Protein AF-A0A2C1KCI1-F1 (afdb_monomer_lite)

Sequence (217 aa):
MKPFIKSYQYNVIKSDVIGLVNVHESGCSMDVLDSIKQMMRERIYRLFPNLEQNKKALFDPIFYLNDKKEALVYLLRLKIYVIPFGKISEQLFSTLFDNEKSVKLPSIETIDLRDISYFKWQDPAVNKQFIIATMDNELVGIKGIFTWANKGICEVCNRYEQIGVFTIETDTLTKQSHYMCQDNMKCNQNLTSLDSLHRIITSHTDEKKTTMTLVKF

Secondary structure (DSSP, 8-state):
----B-HHHHHHHHHHHHHHHHHHHTT--HHHHHHHHHHHHHHHHHH-TT--HHHHTTTGGGGG--SHHHHHHHHHHHHTTBPPPPP--HHHHHHH-TT-TTPPPPP-TTS-GGG-SEEEEEETTTTEEEEEEEETTEEEEEEEEEEE--SEE-TTT-SEESEEEEEE--SSS--EEEEEES-HHHHHHH---SHHHHHHHHTTS-GGG--S-----

Structure (mmCIF, N/CA/C/O backbone):
data_AF-A0A2C1KCI1-F1
#
_entry.id   AF-A0A2C1KCI1-F1
#
loop_
_atom_site.group_PDB
_atom_site.id
_atom_site.type_symbol
_atom_site.label_atom_id
_atom_site.label_alt_id
_atom_site.label_comp_id
_atom_site.label_asym_id
_atom_site.label_entity_id
_atom_site.label_seq_id
_atom_site.pdbx_PDB_ins_code
_atom_site.Cartn_x
_atom_site.Cartn_y
_atom_site.Cartn_z
_atom_site.occupancy
_atom_site.B_iso_or_equiv
_atom_site.auth_seq_id
_atom_site.auth_comp_id
_atom_site.auth_asym_id
_atom_site.auth_atom_id
_atom_site.pdbx_PDB_model_num
ATOM 1 N N . MET A 1 1 ? -10.050 -3.682 -22.125 1.00 82.56 1 MET A N 1
ATOM 2 C CA . MET A 1 1 ? -9.649 -4.695 -21.120 1.00 82.56 1 MET A CA 1
ATOM 3 C C . MET A 1 1 ? -10.096 -4.215 -19.745 1.00 82.56 1 MET A C 1
ATOM 5 O O . MET A 1 1 ? -10.000 -3.018 -19.506 1.00 82.56 1 MET A O 1
ATOM 9 N N . LYS A 1 2 ? -10.635 -5.090 -18.883 1.00 88.88 2 LYS A N 1
ATOM 10 C CA . LYS A 1 2 ? -11.051 -4.700 -17.520 1.00 88.88 2 LYS A CA 1
ATOM 11 C C . LYS A 1 2 ? -9.822 -4.497 -16.609 1.00 88.88 2 LYS A C 1
ATOM 13 O O . LYS A 1 2 ? -8.814 -5.167 -16.851 1.00 88.88 2 LYS A O 1
ATOM 18 N N . PRO A 1 3 ? -9.885 -3.616 -15.591 1.00 93.50 3 PRO A N 1
ATOM 19 C CA . PRO A 1 3 ? -8.837 -3.496 -14.579 1.00 93.50 3 PRO A CA 1
ATOM 20 C C . PRO A 1 3 ? -8.561 -4.833 -13.883 1.00 93.50 3 PRO A C 1
ATOM 22 O O . PRO A 1 3 ? -9.489 -5.594 -13.613 1.00 93.50 3 PRO A O 1
ATOM 25 N N . PHE A 1 4 ? -7.290 -5.120 -13.615 1.00 9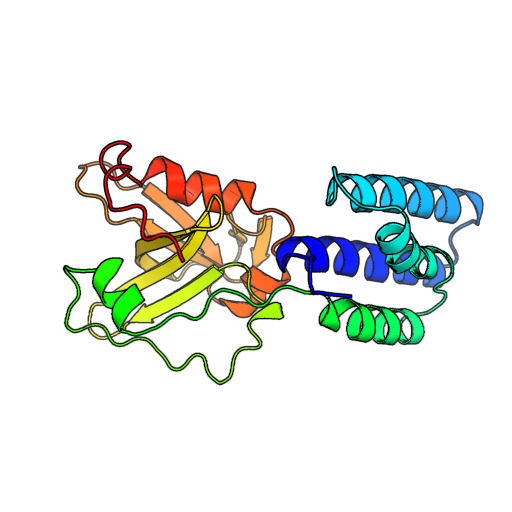3.62 4 PHE A N 1
ATOM 26 C CA . PHE A 1 4 ? -6.850 -6.379 -12.997 1.00 93.62 4 PHE A CA 1
ATOM 27 C C . PHE A 1 4 ? -5.625 -6.223 -12.079 1.00 93.62 4 PHE A C 1
ATOM 29 O O . PHE A 1 4 ? -5.244 -7.174 -11.401 1.00 93.62 4 PHE A O 1
ATOM 36 N N . ILE A 1 5 ? -4.997 -5.045 -12.067 1.00 95.44 5 ILE A N 1
ATOM 37 C CA . ILE A 1 5 ? -3.794 -4.760 -11.284 1.00 95.44 5 ILE A CA 1
ATOM 38 C C . ILE A 1 5 ? -4.226 -4.237 -9.913 1.00 95.44 5 ILE A C 1
ATOM 40 O O . ILE A 1 5 ? -5.014 -3.303 -9.827 1.00 95.44 5 ILE A O 1
ATOM 44 N N . LYS A 1 6 ? -3.718 -4.807 -8.825 1.00 95.19 6 LYS A N 1
ATOM 45 C CA . LYS A 1 6 ? -3.911 -4.267 -7.472 1.00 95.19 6 LYS A CA 1
ATOM 46 C C . LYS A 1 6 ? -2.952 -3.097 -7.230 1.00 95.19 6 LYS A C 1
ATOM 48 O O . LYS A 1 6 ? -1.855 -3.074 -7.785 1.00 95.19 6 LYS A O 1
ATOM 53 N N . SER A 1 7 ? -3.329 -2.153 -6.368 1.00 96.31 7 SER A N 1
ATOM 54 C CA . SER A 1 7 ? -2.517 -0.960 -6.066 1.00 96.31 7 SER A CA 1
ATOM 55 C C . SER A 1 7 ? -1.065 -1.305 -5.675 1.00 96.31 7 SER A C 1
ATOM 57 O O . SER A 1 7 ? -0.130 -0.810 -6.305 1.00 96.31 7 SER A O 1
ATOM 59 N N . TYR A 1 8 ? -0.845 -2.252 -4.752 1.00 96.44 8 TYR A N 1
ATOM 60 C CA . TYR A 1 8 ? 0.518 -2.673 -4.391 1.00 96.44 8 TYR A CA 1
ATOM 61 C C . TYR A 1 8 ? 1.302 -3.286 -5.568 1.00 96.4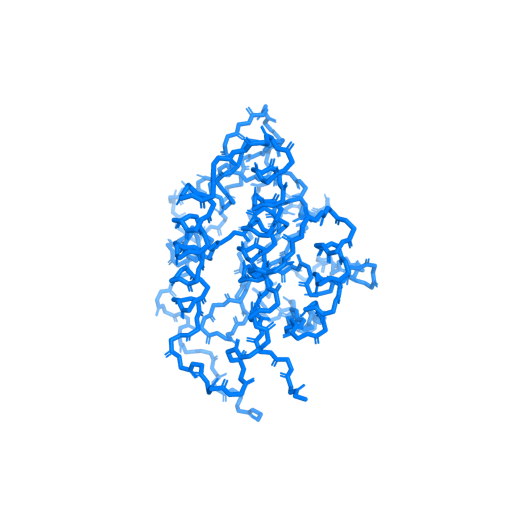4 8 TYR A C 1
ATOM 63 O O . TYR A 1 8 ? 2.500 -3.052 -5.688 1.00 96.44 8 TYR A O 1
ATOM 71 N N . GLN A 1 9 ? 0.646 -4.028 -6.473 1.00 97.00 9 GLN A N 1
ATOM 72 C CA . GLN A 1 9 ? 1.292 -4.591 -7.670 1.00 97.00 9 GLN A CA 1
ATOM 73 C C . GLN A 1 9 ? 1.725 -3.475 -8.625 1.00 97.00 9 GLN A C 1
ATOM 75 O O . GLN A 1 9 ? 2.828 -3.517 -9.168 1.00 97.00 9 GLN A O 1
ATOM 80 N N . TYR A 1 10 ? 0.887 -2.447 -8.791 1.00 97.94 10 TYR A N 1
ATOM 81 C CA . TYR A 1 10 ? 1.254 -1.245 -9.536 1.00 97.94 10 TYR A CA 1
ATOM 82 C C . TYR A 1 10 ? 2.462 -0.543 -8.908 1.00 97.94 10 TYR A C 1
ATOM 84 O O . TYR A 1 10 ? 3.360 -0.131 -9.639 1.00 97.94 10 TYR A O 1
ATOM 92 N N . ASN A 1 11 ? 2.547 -0.465 -7.578 1.00 97.75 11 ASN A N 1
ATOM 93 C CA . ASN A 1 11 ? 3.708 0.118 -6.901 1.00 97.75 11 ASN A CA 1
ATOM 94 C C . ASN A 1 11 ? 4.997 -0.685 -7.126 1.00 97.75 11 ASN A C 1
ATOM 96 O O . ASN A 1 11 ? 6.052 -0.073 -7.298 1.00 97.75 11 ASN A O 1
ATOM 100 N N . VAL A 1 12 ? 4.933 -2.026 -7.185 1.00 96.88 12 VAL A N 1
ATOM 101 C CA . VAL A 1 12 ? 6.088 -2.854 -7.588 1.00 96.88 12 VAL A CA 1
ATOM 102 C C . VAL A 1 12 ? 6.553 -2.455 -8.986 1.00 96.88 12 VAL A C 1
ATOM 104 O O . VAL A 1 12 ? 7.714 -2.094 -9.166 1.00 96.88 12 VAL A O 1
ATOM 107 N N . ILE A 1 13 ? 5.632 -2.436 -9.955 1.00 97.00 13 ILE A N 1
ATOM 108 C CA . ILE A 1 13 ? 5.941 -2.096 -11.351 1.00 97.00 13 ILE A CA 1
ATOM 109 C C . ILE A 1 13 ? 6.489 -0.670 -11.454 1.00 97.00 13 ILE A C 1
ATOM 111 O O . ILE A 1 13 ? 7.473 -0.431 -12.144 1.00 97.00 13 ILE A O 1
ATOM 115 N N . LYS A 1 14 ? 5.888 0.283 -10.736 1.00 97.19 14 LYS A N 1
ATOM 116 C CA . LYS A 1 14 ? 6.343 1.674 -10.667 1.00 97.19 14 LYS A CA 1
ATOM 117 C C . LYS A 1 14 ? 7.770 1.775 -10.138 1.00 97.19 14 LYS A C 1
ATOM 119 O O . LYS A 1 14 ? 8.574 2.496 -10.722 1.00 97.19 14 LYS A O 1
ATOM 124 N N . SER A 1 15 ? 8.080 1.067 -9.053 1.00 94.88 15 SER A N 1
ATOM 125 C CA . SER A 1 15 ? 9.425 1.043 -8.477 1.00 94.88 15 SER A CA 1
ATOM 126 C C . SER A 1 15 ? 10.442 0.476 -9.464 1.00 94.88 15 SER A C 1
ATOM 128 O O . SER A 1 15 ? 11.514 1.055 -9.622 1.00 94.88 15 SER A O 1
ATOM 130 N N . ASP A 1 16 ? 10.103 -0.620 -10.141 1.00 94.06 16 ASP A N 1
ATOM 131 C CA . ASP A 1 16 ? 10.988 -1.267 -11.109 1.00 94.06 16 ASP A CA 1
ATOM 132 C C . ASP A 1 16 ? 11.207 -0.375 -12.351 1.00 94.06 16 ASP A C 1
ATOM 134 O O . ASP A 1 16 ? 12.342 -0.179 -12.778 1.00 94.06 16 ASP A O 1
ATOM 138 N N . VAL A 1 17 ? 10.152 0.252 -12.886 1.00 95.56 17 VAL A N 1
ATOM 139 C CA . VAL A 1 17 ? 10.232 1.191 -14.025 1.00 95.56 17 VAL A CA 1
ATOM 140 C C . VAL A 1 17 ? 11.101 2.407 -13.700 1.00 95.56 17 VAL A C 1
ATOM 142 O O . VAL A 1 17 ? 11.960 2.777 -14.496 1.00 95.56 17 VAL A O 1
ATOM 145 N N . ILE A 1 18 ? 10.903 3.028 -12.531 1.00 93.94 18 ILE A N 1
ATOM 146 C CA . ILE A 1 18 ? 11.715 4.176 -12.098 1.00 93.94 18 ILE A CA 1
ATOM 147 C C . ILE A 1 18 ? 13.174 3.748 -11.884 1.00 93.94 18 ILE A C 1
ATOM 149 O O . ILE A 1 18 ? 14.090 4.477 -12.260 1.00 93.94 18 ILE A O 1
ATOM 153 N N . GLY A 1 19 ? 13.397 2.566 -11.304 1.00 91.94 19 GLY A N 1
ATOM 154 C CA . GLY A 1 19 ? 14.731 1.996 -11.137 1.00 91.94 19 GLY A CA 1
ATOM 155 C C . GLY A 1 19 ? 15.448 1.801 -12.472 1.00 91.94 19 GLY A C 1
ATOM 156 O O . GLY A 1 19 ? 16.586 2.243 -12.613 1.00 91.94 19 GLY A O 1
ATOM 157 N N . LEU A 1 20 ? 14.768 1.218 -13.463 1.00 92.56 20 LEU A N 1
ATOM 158 C CA . LEU A 1 20 ? 15.322 0.963 -14.793 1.00 92.56 20 LEU A CA 1
ATOM 159 C C . LEU A 1 20 ? 15.817 2.242 -15.472 1.00 92.56 20 LEU A C 1
ATOM 161 O O . LEU A 1 20 ? 16.960 2.286 -15.920 1.00 92.56 20 LEU A O 1
ATOM 165 N N . VAL A 1 21 ? 14.988 3.290 -15.518 1.00 93.44 21 VAL A N 1
ATOM 166 C CA . VAL A 1 21 ? 15.373 4.545 -16.187 1.00 93.44 21 VAL A CA 1
ATOM 167 C C . VAL A 1 21 ? 16.483 5.281 -15.442 1.00 93.44 21 VAL A C 1
ATOM 169 O O . VAL A 1 21 ? 17.354 5.859 -16.078 1.00 93.44 21 VAL A O 1
ATOM 172 N N . ASN A 1 22 ? 16.524 5.204 -14.107 1.00 91.56 22 ASN A N 1
ATOM 173 C CA . ASN A 1 22 ? 17.628 5.779 -13.334 1.00 91.56 22 ASN A CA 1
ATOM 174 C C . ASN A 1 22 ? 18.956 5.058 -13.618 1.00 91.56 22 ASN A C 1
ATOM 176 O O . ASN A 1 22 ? 19.992 5.708 -13.736 1.00 91.56 22 ASN A O 1
ATOM 180 N N . VAL A 1 23 ? 18.938 3.724 -13.741 1.00 89.62 23 VAL A N 1
ATOM 181 C CA . VAL A 1 23 ? 20.138 2.955 -14.106 1.00 89.62 23 VAL A CA 1
ATOM 182 C C . VAL A 1 23 ? 20.563 3.263 -15.543 1.00 89.62 23 VAL A C 1
ATOM 184 O O . VAL A 1 23 ? 21.752 3.453 -15.798 1.00 89.62 23 VAL A O 1
ATOM 187 N N . HIS A 1 24 ? 19.608 3.376 -16.465 1.00 87.50 24 HIS A N 1
ATOM 188 C CA . HIS A 1 24 ? 19.878 3.766 -17.847 1.00 87.50 24 HIS A CA 1
ATOM 189 C C . HIS A 1 24 ? 20.546 5.151 -17.929 1.00 87.50 24 HIS A C 1
ATOM 191 O O . HIS A 1 24 ? 21.610 5.288 -18.529 1.00 87.50 24 HIS A O 1
ATOM 197 N N . GLU A 1 25 ? 20.001 6.156 -17.233 1.00 87.88 25 GLU A N 1
ATOM 198 C CA . GLU A 1 25 ? 20.568 7.513 -17.161 1.00 87.88 25 GLU A CA 1
ATOM 199 C C . GLU A 1 25 ? 21.968 7.553 -16.522 1.00 87.88 25 GLU A C 1
ATOM 201 O O . GLU A 1 25 ? 22.757 8.443 -16.830 1.00 87.88 25 GLU A O 1
ATOM 206 N N . SER A 1 26 ? 22.304 6.590 -15.657 1.00 87.06 26 SER A N 1
ATOM 207 C CA . SER A 1 26 ? 23.627 6.513 -15.021 1.00 87.06 26 SER A CA 1
ATOM 208 C C . SER A 1 26 ? 24.752 6.013 -15.941 1.00 87.06 26 SER A C 1
ATOM 210 O O . SER A 1 26 ? 25.902 5.961 -15.511 1.00 87.06 26 SER A O 1
ATOM 212 N N . GLY A 1 27 ? 24.446 5.659 -17.197 1.00 84.31 27 GLY A N 1
ATOM 213 C CA . GLY A 1 27 ? 25.439 5.205 -18.179 1.00 84.31 27 GLY A CA 1
ATOM 214 C C . GLY A 1 27 ? 25.928 3.772 -17.947 1.00 84.31 27 GLY A C 1
ATOM 215 O O . GLY A 1 27 ? 27.074 3.446 -18.251 1.00 84.31 27 GLY A O 1
ATOM 216 N N . CYS A 1 28 ? 25.076 2.921 -17.369 1.00 86.19 28 CYS A N 1
ATOM 217 C CA . CYS A 1 28 ? 25.381 1.514 -17.116 1.00 86.19 28 CYS A CA 1
ATOM 218 C C . CYS A 1 28 ? 25.586 0.716 -18.423 1.00 86.19 28 CYS A C 1
ATOM 220 O O . CYS A 1 28 ? 25.056 1.087 -19.471 1.00 86.19 28 CYS A O 1
ATOM 222 N N . SER A 1 29 ? 26.334 -0.394 -18.375 1.00 89.31 29 SER A N 1
ATOM 223 C CA . SER A 1 29 ? 26.561 -1.234 -19.559 1.00 89.31 29 SER A CA 1
ATOM 224 C C . SER A 1 29 ? 25.284 -1.950 -20.016 1.00 89.31 29 SER A C 1
ATOM 226 O O . SER A 1 29 ? 24.389 -2.244 -19.219 1.00 89.31 29 SER A O 1
ATOM 228 N N . MET A 1 30 ? 25.223 -2.280 -21.310 1.00 87.06 30 MET A N 1
ATOM 229 C CA . MET A 1 30 ? 24.076 -2.978 -21.902 1.00 87.06 30 MET A CA 1
ATOM 230 C C . MET A 1 30 ? 23.817 -4.343 -21.253 1.00 87.06 30 MET A C 1
ATOM 232 O O . MET A 1 30 ? 22.670 -4.646 -20.943 1.00 87.06 30 MET A O 1
ATOM 236 N N . ASP A 1 31 ? 24.863 -5.113 -20.942 1.00 90.44 31 ASP A N 1
ATOM 237 C CA . ASP A 1 31 ? 24.721 -6.430 -20.301 1.00 90.44 31 ASP A CA 1
ATOM 238 C C . ASP A 1 31 ? 24.073 -6.340 -18.906 1.00 90.44 31 ASP A C 1
ATOM 240 O O . ASP A 1 31 ? 23.251 -7.178 -18.518 1.00 90.44 31 ASP A O 1
ATOM 244 N N . VAL A 1 32 ? 24.413 -5.296 -18.139 1.00 90.12 32 VAL A N 1
ATOM 245 C CA . VAL A 1 32 ? 23.814 -5.052 -16.819 1.00 90.12 32 VAL A CA 1
ATOM 246 C C . VAL A 1 32 ? 22.361 -4.606 -16.970 1.00 90.12 32 VAL A C 1
ATOM 248 O O . VAL A 1 32 ? 21.493 -5.094 -16.244 1.00 90.12 32 VAL A O 1
ATOM 251 N N . LEU A 1 33 ? 22.070 -3.728 -17.933 1.00 89.75 33 LEU A N 1
ATOM 252 C CA . LEU A 1 33 ? 20.701 -3.307 -18.237 1.00 89.75 33 LEU A CA 1
ATOM 253 C C . LEU A 1 33 ? 19.818 -4.489 -18.648 1.00 89.75 33 LEU A C 1
ATOM 255 O O . LEU A 1 33 ? 18.694 -4.606 -18.159 1.00 89.75 33 LEU A O 1
ATOM 259 N N . ASP A 1 34 ? 20.321 -5.387 -19.491 1.00 90.38 34 ASP A N 1
ATOM 260 C CA . ASP A 1 34 ? 19.587 -6.577 -19.920 1.00 90.38 34 ASP A CA 1
ATOM 261 C C . ASP A 1 34 ? 19.337 -7.540 -18.757 1.00 90.38 34 ASP A C 1
ATOM 263 O O . ASP A 1 34 ? 18.224 -8.055 -18.611 1.00 90.38 34 ASP A O 1
ATOM 267 N N . SER A 1 35 ? 20.315 -7.705 -17.864 1.00 92.19 35 SER A N 1
ATOM 268 C CA . SER A 1 35 ? 20.152 -8.487 -16.632 1.00 92.19 35 SER A CA 1
ATOM 269 C C . SER A 1 35 ? 19.045 -7.909 -15.741 1.00 92.19 35 SER A C 1
ATOM 271 O O . SER A 1 35 ? 18.154 -8.634 -15.293 1.00 92.19 35 SER A O 1
ATOM 273 N N . ILE A 1 36 ? 19.028 -6.585 -15.542 1.00 91.12 36 ILE A N 1
ATOM 274 C CA . ILE A 1 36 ? 17.979 -5.896 -14.773 1.00 91.12 36 ILE A CA 1
ATOM 275 C C . ILE A 1 36 ? 16.610 -6.086 -15.436 1.00 91.12 36 ILE A C 1
ATOM 277 O O . ILE A 1 36 ? 15.638 -6.426 -14.757 1.00 91.12 36 ILE A O 1
ATOM 281 N N . LYS A 1 37 ? 16.520 -5.925 -16.761 1.00 91.81 37 LYS A N 1
ATOM 282 C CA . LYS A 1 37 ? 15.277 -6.130 -17.521 1.00 91.81 37 LYS A CA 1
ATOM 283 C C . LYS A 1 37 ? 14.747 -7.559 -17.372 1.00 91.81 37 LYS A C 1
ATOM 285 O O . LYS A 1 37 ? 13.543 -7.739 -17.187 1.00 91.81 37 LYS A O 1
ATOM 290 N N . GLN A 1 38 ? 15.613 -8.572 -17.407 1.00 91.31 38 GLN A N 1
ATOM 291 C CA . GLN A 1 38 ? 15.216 -9.967 -17.186 1.00 91.31 38 GLN A CA 1
ATOM 292 C C . GLN A 1 38 ? 14.678 -10.187 -15.765 1.00 91.31 38 GLN A C 1
ATOM 294 O O . GLN A 1 38 ? 13.570 -10.705 -15.608 1.00 91.31 38 GLN A O 1
ATOM 299 N N . MET A 1 39 ? 15.381 -9.697 -14.738 1.00 91.62 39 MET A N 1
ATOM 300 C CA . MET A 1 39 ? 14.926 -9.785 -13.342 1.00 91.62 39 MET A CA 1
ATOM 301 C C . MET A 1 39 ? 13.577 -9.086 -13.124 1.00 91.62 39 MET A C 1
ATOM 303 O O . MET A 1 39 ? 12.687 -9.620 -12.453 1.00 91.62 39 MET A O 1
ATOM 307 N N . MET A 1 40 ? 13.398 -7.902 -13.717 1.00 92.19 40 MET A N 1
ATOM 308 C CA . MET A 1 40 ? 12.131 -7.169 -13.692 1.00 92.19 40 MET A CA 1
ATOM 309 C C . MET A 1 40 ? 11.008 -7.968 -14.354 1.00 92.19 40 MET A C 1
ATOM 311 O O . MET A 1 40 ? 9.918 -8.065 -13.793 1.00 92.19 40 MET A O 1
ATOM 315 N N . ARG A 1 41 ? 11.261 -8.595 -15.511 1.00 90.19 41 ARG A N 1
ATOM 316 C CA . ARG A 1 41 ? 10.270 -9.434 -16.201 1.00 90.19 41 ARG A CA 1
ATOM 317 C C . ARG A 1 41 ? 9.779 -10.569 -15.309 1.00 90.19 41 ARG A C 1
ATOM 319 O O . ARG A 1 41 ? 8.573 -10.742 -15.146 1.00 90.19 41 ARG A O 1
ATOM 326 N N . GLU A 1 42 ? 10.698 -11.306 -14.694 1.00 90.00 42 GLU A N 1
ATOM 327 C CA . GLU A 1 42 ? 10.357 -12.396 -13.776 1.00 90.00 42 GLU A CA 1
ATOM 328 C C . GLU A 1 42 ? 9.568 -11.903 -12.564 1.00 90.00 42 GLU A C 1
ATOM 330 O O . GLU A 1 42 ? 8.623 -12.554 -12.112 1.00 90.00 42 GLU A O 1
ATOM 335 N N . ARG A 1 43 ? 9.951 -10.750 -12.005 1.00 90.94 43 ARG A N 1
ATOM 336 C CA . ARG A 1 43 ? 9.242 -10.147 -10.876 1.00 90.94 43 ARG A CA 1
ATOM 337 C C . ARG A 1 43 ? 7.813 -9.776 -11.256 1.00 90.94 43 ARG A C 1
ATOM 339 O O . ARG A 1 43 ? 6.892 -10.161 -10.543 1.00 90.94 43 ARG A O 1
ATOM 346 N N . ILE A 1 44 ? 7.623 -9.098 -12.386 1.00 91.06 44 ILE A N 1
ATOM 347 C CA . ILE A 1 44 ? 6.303 -8.693 -12.878 1.00 91.06 44 ILE A CA 1
ATOM 348 C C . ILE A 1 44 ? 5.436 -9.922 -13.150 1.00 91.06 44 ILE A C 1
ATOM 350 O O . ILE A 1 44 ? 4.289 -9.959 -12.720 1.00 91.06 44 ILE A O 1
ATOM 354 N N . TYR A 1 45 ? 5.966 -10.956 -13.805 1.00 88.75 45 TYR A N 1
ATOM 355 C CA . TYR A 1 45 ? 5.184 -12.160 -14.098 1.00 88.75 45 TYR A CA 1
ATOM 356 C C . TYR A 1 45 ? 4.794 -12.929 -12.831 1.00 88.75 45 TYR A C 1
ATOM 358 O O . TYR A 1 45 ? 3.681 -13.444 -12.758 1.00 88.75 45 TYR A O 1
ATOM 366 N N . ARG A 1 46 ? 5.636 -12.922 -11.790 1.00 90.81 46 ARG A N 1
ATOM 367 C CA . ARG A 1 46 ? 5.280 -13.479 -10.474 1.00 90.81 46 ARG A CA 1
ATOM 368 C C . ARG A 1 46 ? 4.136 -12.738 -9.781 1.00 90.81 46 ARG A C 1
ATOM 370 O O . ARG A 1 46 ? 3.414 -13.362 -9.011 1.00 90.81 46 ARG A O 1
ATOM 377 N N . LEU A 1 47 ? 3.920 -11.449 -10.066 1.00 91.88 47 LEU A N 1
ATOM 378 C CA . LEU A 1 47 ? 2.754 -10.720 -9.542 1.00 91.88 47 LEU A CA 1
ATOM 379 C C . LEU A 1 47 ? 1.435 -11.253 -10.117 1.00 91.88 47 LEU A C 1
ATOM 381 O O . LEU A 1 47 ? 0.385 -11.056 -9.506 1.00 91.88 47 LEU A O 1
ATOM 385 N N . PHE A 1 48 ? 1.479 -11.914 -11.276 1.00 90.88 48 PHE A N 1
ATOM 386 C CA . PHE A 1 48 ? 0.302 -12.356 -12.009 1.00 90.88 48 PHE A CA 1
ATOM 387 C C . PHE A 1 48 ? 0.430 -13.831 -12.440 1.00 90.88 48 PHE A C 1
ATOM 389 O O . PHE A 1 48 ? 0.602 -14.120 -13.625 1.00 90.88 48 PHE A O 1
ATOM 396 N N . PRO A 1 49 ? 0.311 -14.793 -11.508 1.00 80.94 49 PRO A N 1
ATOM 397 C CA . PRO A 1 49 ? 0.523 -16.213 -11.806 1.00 80.94 49 PRO A CA 1
ATOM 398 C C . PRO A 1 49 ? -0.430 -16.770 -12.880 1.00 80.94 49 PRO A C 1
ATOM 400 O O . PRO A 1 49 ? -0.041 -17.637 -13.653 1.00 80.94 49 PRO A O 1
ATOM 403 N N . ASN A 1 50 ? -1.644 -16.217 -12.989 1.00 81.56 50 ASN A N 1
ATOM 404 C CA . ASN A 1 50 ? -2.670 -16.636 -13.954 1.00 81.56 50 ASN A CA 1
ATOM 405 C C . ASN A 1 50 ? -2.869 -15.612 -15.090 1.00 81.56 50 ASN A C 1
ATOM 407 O O . ASN A 1 50 ? -3.990 -15.382 -15.549 1.00 81.56 50 ASN A O 1
ATOM 411 N N . LEU A 1 51 ? -1.802 -14.918 -15.500 1.00 80.62 51 LEU A N 1
ATOM 412 C CA . LEU A 1 51 ? -1.885 -13.866 -16.512 1.00 80.62 51 LEU A CA 1
ATOM 413 C C . LEU A 1 51 ? -2.054 -14.442 -17.924 1.00 80.62 51 LEU A C 1
ATOM 415 O O . LEU A 1 51 ? -1.141 -15.062 -18.473 1.00 80.62 51 LEU A O 1
ATOM 419 N N . GLU A 1 52 ? -3.203 -14.168 -18.539 1.00 81.44 52 GLU A N 1
ATOM 420 C CA . GLU A 1 52 ? -3.435 -14.429 -19.962 1.00 81.44 52 GLU A CA 1
ATOM 421 C C . GLU A 1 52 ? -2.382 -13.730 -20.847 1.00 81.44 52 GLU A C 1
ATOM 423 O O . GLU A 1 52 ? -1.885 -12.644 -20.533 1.00 81.44 52 GLU A O 1
ATOM 428 N N . GLN A 1 53 ? -2.060 -14.332 -21.995 1.00 75.62 53 GLN A N 1
ATOM 429 C CA . GLN A 1 53 ? -1.002 -13.846 -22.889 1.00 75.62 53 GLN A CA 1
ATOM 430 C C . GLN A 1 53 ? -1.246 -12.410 -23.393 1.00 75.62 53 GLN A C 1
ATOM 432 O O . GLN A 1 53 ? -0.315 -11.612 -23.469 1.00 75.62 53 GLN A O 1
ATOM 437 N N . ASN A 1 54 ? -2.502 -12.053 -23.672 1.00 74.38 54 ASN A N 1
ATOM 438 C CA . ASN A 1 54 ? -2.923 -10.699 -24.061 1.00 74.38 54 ASN A CA 1
ATOM 439 C C . ASN A 1 54 ? -2.590 -9.631 -22.996 1.00 74.38 54 ASN A C 1
ATOM 441 O O . ASN A 1 54 ? -2.296 -8.490 -23.342 1.00 74.38 54 ASN A O 1
ATOM 445 N N . LYS A 1 55 ? -2.596 -9.991 -21.708 1.00 82.19 55 LYS A N 1
ATOM 446 C CA . LYS A 1 55 ? -2.265 -9.097 -20.594 1.00 82.19 55 LYS A CA 1
ATOM 447 C C . LYS A 1 55 ? -0.755 -8.981 -20.386 1.00 82.19 55 LYS A C 1
ATOM 449 O O . LYS A 1 55 ? -0.309 -7.958 -19.882 1.00 82.19 55 LYS A O 1
ATOM 454 N N . LYS A 1 56 ? 0.045 -9.972 -20.803 1.00 82.12 56 LYS A N 1
ATOM 455 C CA . LYS A 1 56 ? 1.519 -9.877 -20.766 1.00 82.12 56 LYS A CA 1
ATOM 456 C C . LYS A 1 56 ? 2.045 -8.781 -21.688 1.00 82.12 56 LYS A C 1
ATOM 458 O O . LYS A 1 56 ? 2.928 -8.035 -21.275 1.00 82.12 56 LYS A O 1
ATOM 463 N N . ALA A 1 57 ? 1.431 -8.628 -22.863 1.00 86.06 57 ALA A N 1
ATOM 464 C CA . ALA A 1 57 ? 1.781 -7.589 -23.834 1.00 86.06 57 ALA A CA 1
ATOM 465 C C . ALA A 1 57 ? 1.655 -6.159 -23.274 1.00 86.06 57 ALA A C 1
ATOM 467 O O . ALA A 1 57 ? 2.304 -5.240 -23.766 1.00 86.06 57 ALA A O 1
ATOM 468 N N . LEU A 1 58 ? 0.862 -5.960 -22.210 1.00 90.69 58 LEU A N 1
ATOM 469 C CA . LEU A 1 58 ? 0.761 -4.675 -21.516 1.00 90.69 58 LEU A CA 1
ATOM 470 C C . LEU A 1 58 ? 2.087 -4.249 -20.865 1.00 90.69 58 LEU A C 1
ATOM 472 O O . LEU A 1 58 ? 2.333 -3.053 -20.728 1.00 90.69 58 LEU A O 1
ATOM 476 N N . PHE A 1 59 ? 2.924 -5.209 -20.462 1.00 92.25 59 PHE A N 1
ATOM 477 C CA . PHE A 1 59 ? 4.172 -4.961 -19.738 1.00 92.25 59 PHE A CA 1
ATOM 478 C C . PHE A 1 59 ? 5.401 -4.904 -20.647 1.00 92.25 59 PHE A C 1
ATOM 480 O O . PHE A 1 59 ? 6.434 -4.386 -20.232 1.00 92.25 59 PHE A O 1
ATOM 487 N N . ASP A 1 60 ? 5.304 -5.388 -21.886 1.00 88.25 60 ASP A N 1
ATOM 488 C CA . ASP A 1 60 ? 6.425 -5.390 -22.830 1.00 88.25 60 ASP A CA 1
ATOM 489 C C . ASP A 1 60 ? 7.024 -3.997 -23.109 1.00 88.25 60 ASP A C 1
ATOM 491 O O . ASP A 1 60 ? 8.251 -3.907 -23.196 1.00 88.25 60 ASP A O 1
ATOM 495 N N . PRO A 1 61 ? 6.245 -2.892 -23.158 1.00 92.12 61 PRO A N 1
ATOM 496 C CA . PRO A 1 61 ? 6.811 -1.557 -23.336 1.00 92.12 61 PRO A CA 1
ATOM 497 C C . PRO A 1 61 ? 7.835 -1.149 -22.270 1.00 92.12 61 PRO A C 1
ATOM 499 O O . PRO A 1 61 ? 8.696 -0.329 -22.572 1.00 92.12 61 PRO A O 1
ATOM 502 N N . ILE A 1 62 ? 7.790 -1.724 -21.056 1.00 91.62 62 ILE A N 1
ATOM 503 C CA . ILE A 1 62 ? 8.733 -1.410 -19.965 1.00 91.62 62 ILE A CA 1
ATOM 504 C C . ILE A 1 62 ? 10.187 -1.564 -20.422 1.00 91.62 62 ILE A C 1
ATOM 506 O O . ILE A 1 62 ? 11.042 -0.763 -20.057 1.00 91.62 62 ILE A O 1
ATOM 510 N N . PHE A 1 63 ? 10.472 -2.585 -21.229 1.00 86.50 63 PHE A N 1
ATOM 511 C CA . PHE A 1 63 ? 11.840 -2.966 -21.587 1.00 86.50 63 PHE A CA 1
ATOM 512 C C . PHE A 1 63 ? 12.471 -2.074 -22.664 1.00 86.50 63 PHE A C 1
ATOM 514 O O . PHE A 1 63 ? 13.658 -2.229 -22.961 1.00 86.50 63 PHE A O 1
ATOM 521 N N . TYR A 1 64 ? 11.693 -1.140 -23.211 1.00 89.50 64 TYR A N 1
ATOM 522 C CA . TYR A 1 64 ? 12.107 -0.195 -24.246 1.00 89.50 64 TYR A CA 1
ATOM 523 C C . TYR A 1 64 ? 12.075 1.263 -23.766 1.00 89.50 64 TYR A C 1
ATOM 525 O O . TYR A 1 64 ? 12.289 2.161 -24.574 1.00 89.50 64 TYR A O 1
ATOM 533 N N . LEU A 1 65 ? 11.797 1.500 -22.477 1.00 91.12 65 LEU A N 1
ATOM 534 C CA . LEU A 1 65 ? 11.812 2.836 -21.881 1.00 91.12 65 LEU A CA 1
ATOM 535 C C . LEU A 1 65 ? 13.252 3.334 -21.725 1.00 91.12 65 LEU A C 1
ATOM 537 O O . LEU A 1 65 ? 14.086 2.632 -21.149 1.00 91.12 65 LEU A O 1
ATOM 541 N N . ASN A 1 66 ? 13.515 4.555 -22.185 1.00 85.06 66 ASN A N 1
ATOM 542 C CA . ASN A 1 66 ? 14.851 5.157 -22.192 1.00 85.06 66 ASN A CA 1
ATOM 543 C C . ASN A 1 66 ? 14.996 6.292 -21.177 1.00 85.06 66 ASN A C 1
ATOM 545 O O . ASN A 1 66 ? 16.092 6.529 -20.669 1.00 85.06 66 ASN A O 1
ATOM 549 N N . ASP A 1 67 ? 13.902 6.997 -20.881 1.00 90.69 67 ASP A N 1
ATOM 550 C CA . ASP A 1 67 ? 13.927 8.174 -20.019 1.00 90.69 67 ASP A CA 1
ATOM 551 C C . ASP A 1 67 ? 12.729 8.257 -19.059 1.00 90.69 67 ASP A C 1
ATOM 553 O O . ASP A 1 67 ? 11.726 7.534 -19.150 1.00 90.69 67 ASP A O 1
ATOM 557 N N . LYS A 1 68 ? 12.831 9.185 -18.106 1.00 93.44 68 LYS A N 1
ATOM 558 C CA . LYS A 1 68 ? 11.790 9.440 -17.103 1.00 93.44 68 LYS A CA 1
ATOM 559 C C . LYS A 1 68 ? 10.457 9.888 -17.701 1.00 93.44 68 LYS A C 1
ATOM 561 O O . LYS A 1 68 ? 9.413 9.594 -17.121 1.00 93.44 68 LYS A O 1
ATOM 566 N N . LYS A 1 69 ? 10.451 10.601 -18.827 1.00 94.75 69 LYS A N 1
ATOM 567 C CA . LYS A 1 69 ? 9.219 11.087 -19.462 1.00 94.75 69 LYS A CA 1
ATOM 568 C C . LYS A 1 69 ? 8.439 9.919 -20.060 1.00 94.75 69 LYS A C 1
ATOM 570 O O . LYS A 1 69 ? 7.235 9.815 -19.820 1.00 94.75 69 LYS A O 1
ATOM 575 N N . GLU A 1 70 ? 9.112 9.023 -20.773 1.00 95.25 70 GLU A N 1
ATOM 576 C CA . GLU A 1 70 ? 8.531 7.785 -21.294 1.00 95.25 70 GLU A CA 1
ATOM 577 C C . GLU A 1 70 ? 7.986 6.915 -20.157 1.00 95.25 70 GLU A C 1
ATOM 579 O O . GLU A 1 70 ? 6.840 6.461 -20.218 1.00 95.25 70 GLU A O 1
ATOM 584 N N . ALA A 1 71 ? 8.756 6.762 -19.073 1.00 95.94 71 ALA A N 1
ATOM 585 C CA . ALA A 1 71 ? 8.324 6.039 -17.881 1.00 95.94 71 ALA A CA 1
ATOM 586 C C . ALA A 1 71 ? 7.053 6.627 -17.254 1.00 95.94 71 ALA A C 1
ATOM 588 O O . ALA A 1 71 ? 6.117 5.887 -16.945 1.00 95.94 71 ALA A O 1
ATOM 589 N N . LEU A 1 72 ? 6.974 7.951 -17.093 1.00 96.00 72 LEU A N 1
ATOM 590 C CA . LEU A 1 72 ? 5.783 8.610 -16.554 1.00 96.00 72 LEU A CA 1
ATOM 591 C C . LEU A 1 72 ? 4.555 8.383 -17.445 1.00 96.00 72 LEU A C 1
ATOM 593 O O . LEU A 1 72 ? 3.488 8.037 -16.936 1.00 96.00 72 LEU A O 1
ATOM 597 N N . VAL A 1 73 ? 4.698 8.522 -18.767 1.00 96.56 73 VAL A N 1
ATOM 598 C CA . VAL A 1 73 ? 3.602 8.273 -19.721 1.00 96.56 73 VAL A CA 1
ATOM 599 C C . VAL A 1 73 ? 3.142 6.816 -19.661 1.00 96.56 73 VAL A C 1
ATOM 601 O O . VAL A 1 73 ? 1.937 6.553 -19.634 1.00 96.56 73 VAL A O 1
ATOM 604 N N . TYR A 1 74 ? 4.080 5.868 -19.606 1.00 97.06 74 TYR A N 1
ATOM 605 C CA . TYR A 1 74 ? 3.775 4.449 -19.452 1.00 97.06 74 TYR A CA 1
ATOM 606 C C . TYR A 1 74 ? 2.994 4.177 -18.159 1.00 97.06 74 TYR A C 1
ATOM 608 O O . TYR A 1 74 ? 1.937 3.548 -18.198 1.00 97.06 74 TYR A O 1
ATOM 616 N N . LEU A 1 75 ? 3.459 4.703 -17.024 1.00 97.31 75 LEU A N 1
ATOM 617 C CA . LEU A 1 75 ? 2.824 4.495 -15.722 1.00 97.31 75 LEU A CA 1
ATOM 618 C C . LEU A 1 75 ? 1.416 5.100 -15.655 1.00 97.31 75 LEU A C 1
ATOM 620 O O . LEU A 1 75 ? 0.499 4.454 -15.149 1.00 97.31 75 LEU A O 1
ATOM 624 N N . LEU A 1 76 ? 1.208 6.288 -16.231 1.00 96.25 76 LEU A N 1
ATOM 625 C CA . LEU A 1 76 ? -0.121 6.899 -16.336 1.00 96.25 76 LEU A CA 1
ATOM 626 C C . LEU A 1 76 ? -1.090 6.025 -17.142 1.00 96.25 76 LEU A C 1
ATOM 628 O O . LEU A 1 76 ? -2.238 5.841 -16.735 1.00 96.25 76 LEU A O 1
ATOM 632 N N . ARG A 1 77 ? -0.625 5.444 -18.255 1.00 95.94 77 ARG A N 1
ATOM 633 C CA . ARG A 1 77 ? -1.419 4.501 -19.056 1.00 95.94 77 ARG A CA 1
ATOM 634 C C . ARG A 1 77 ? -1.682 3.207 -18.301 1.00 95.94 77 ARG A C 1
ATOM 636 O O . ARG A 1 77 ? -2.793 2.699 -18.358 1.00 95.94 77 ARG A O 1
ATOM 643 N N . LEU A 1 78 ? -0.700 2.686 -17.572 1.00 96.62 78 LEU A N 1
ATOM 644 C CA . LEU A 1 78 ? -0.854 1.462 -16.793 1.00 96.62 78 LEU A CA 1
ATOM 645 C C . LEU A 1 78 ? -1.873 1.633 -15.656 1.00 96.62 78 LEU A C 1
ATOM 647 O O . LEU A 1 78 ? -2.641 0.712 -15.375 1.00 96.62 78 LEU A O 1
ATOM 651 N N . LYS A 1 79 ? -1.931 2.825 -15.046 1.00 96.94 79 LYS A N 1
ATOM 652 C CA . LYS A 1 79 ? -2.826 3.140 -13.923 1.00 96.94 79 LYS A CA 1
ATOM 653 C C . LYS A 1 79 ? -4.312 2.933 -14.247 1.00 96.94 79 LYS A C 1
ATOM 655 O O . LYS A 1 79 ? -5.095 2.646 -13.346 1.00 96.94 79 LYS A O 1
ATOM 660 N N . ILE A 1 80 ? -4.722 3.006 -15.518 1.00 95.56 80 ILE A N 1
ATOM 661 C CA . ILE A 1 80 ? -6.119 2.745 -15.924 1.00 95.56 80 ILE A CA 1
ATOM 662 C C . ILE A 1 80 ? -6.543 1.286 -15.694 1.00 95.56 80 ILE A C 1
ATOM 664 O O . ILE A 1 80 ? -7.734 1.001 -15.607 1.00 95.56 80 ILE A O 1
ATOM 668 N N . TYR A 1 81 ? -5.579 0.365 -15.593 1.00 96.38 81 TYR A N 1
ATOM 669 C CA . TYR A 1 81 ? -5.816 -1.056 -15.340 1.00 96.38 81 TYR A CA 1
ATOM 670 C C . TYR A 1 81 ? -5.726 -1.422 -13.855 1.00 96.38 81 TYR A C 1
ATOM 672 O O . TYR A 1 81 ? -5.840 -2.605 -13.517 1.00 96.38 81 TYR A O 1
ATOM 680 N N . VAL A 1 82 ? -5.541 -0.431 -12.977 1.00 96.81 82 VAL A N 1
ATOM 681 C CA . VAL A 1 82 ? -5.542 -0.627 -11.528 1.00 96.81 82 VAL A CA 1
ATOM 682 C C . VAL A 1 82 ? -6.977 -0.702 -11.022 1.00 96.81 82 VAL A C 1
ATOM 684 O O . VAL A 1 82 ? -7.790 0.177 -11.304 1.00 96.81 82 VAL A O 1
ATOM 687 N N . ILE A 1 83 ? -7.283 -1.767 -10.286 1.00 94.81 83 ILE A N 1
ATOM 688 C CA . ILE A 1 83 ? -8.552 -1.954 -9.591 1.00 94.81 83 ILE A CA 1
ATOM 689 C C . ILE A 1 83 ? -8.604 -0.921 -8.456 1.00 94.81 83 ILE A C 1
ATOM 691 O O . ILE A 1 83 ? -7.735 -0.958 -7.580 1.00 94.81 83 ILE A O 1
ATOM 695 N N . PRO A 1 84 ? -9.582 0.001 -8.452 1.00 93.75 84 PRO A N 1
ATOM 696 C CA . PRO A 1 84 ? -9.773 0.913 -7.333 1.00 93.75 84 PRO A CA 1
ATOM 697 C C . PRO A 1 84 ? -10.074 0.135 -6.048 1.00 93.75 84 PRO A C 1
ATOM 699 O O . PRO A 1 84 ? -10.796 -0.863 -6.082 1.00 93.75 84 PRO A O 1
ATOM 702 N N . PHE A 1 85 ? -9.552 0.606 -4.918 1.00 92.25 85 PHE A N 1
ATOM 703 C CA . PHE A 1 85 ? -9.907 0.095 -3.600 1.00 92.25 85 PHE A CA 1
ATOM 704 C C . PHE A 1 85 ? -11.427 0.128 -3.383 1.00 92.25 85 PHE A C 1
ATOM 706 O O . PHE A 1 85 ? -12.118 1.017 -3.887 1.00 92.25 85 PHE A O 1
ATOM 713 N N . GLY A 1 86 ? -11.945 -0.862 -2.652 1.00 84.25 86 GLY A N 1
ATOM 714 C CA . GLY A 1 86 ? -13.379 -1.018 -2.418 1.00 84.25 86 GLY A CA 1
ATOM 715 C C . GLY A 1 86 ? -14.004 0.237 -1.806 1.00 84.25 86 GLY A C 1
ATOM 716 O O . GLY A 1 86 ? -13.393 0.908 -0.972 1.00 84.25 86 GLY A O 1
ATOM 717 N N . LYS A 1 87 ? -15.233 0.565 -2.223 1.00 79.88 87 LYS A N 1
ATOM 718 C CA . LYS A 1 87 ? -15.954 1.725 -1.690 1.00 79.88 87 LYS A CA 1
ATOM 719 C C . LYS A 1 87 ? -16.196 1.525 -0.194 1.00 79.88 87 LYS A C 1
ATOM 721 O O . LYS A 1 87 ? -16.891 0.592 0.199 1.00 79.88 87 LYS A O 1
ATOM 726 N N . ILE A 1 88 ? -15.669 2.434 0.619 1.00 83.56 88 ILE A N 1
ATOM 727 C CA . ILE A 1 88 ? -15.941 2.468 2.054 1.00 83.56 88 ILE A CA 1
ATOM 728 C C . ILE A 1 88 ? -17.218 3.284 2.253 1.00 83.56 88 ILE A C 1
ATOM 730 O O . ILE A 1 88 ? -17.256 4.471 1.936 1.00 83.56 88 ILE A O 1
ATOM 734 N N . SER A 1 89 ? -18.290 2.626 2.688 1.00 85.62 89 SER A N 1
ATOM 735 C CA . SER A 1 89 ? -19.568 3.264 3.011 1.00 85.62 89 SER A CA 1
ATOM 736 C C . SER A 1 89 ? -19.760 3.345 4.523 1.00 85.62 89 SER A C 1
ATOM 738 O O . SER A 1 89 ? -19.172 2.564 5.267 1.00 85.62 89 SER A O 1
ATOM 740 N N . GLU A 1 90 ? -20.640 4.236 4.977 1.00 84.25 90 GLU A N 1
ATOM 741 C CA . GLU A 1 90 ? -21.048 4.310 6.391 1.00 84.25 90 GLU A CA 1
ATOM 742 C C . GLU A 1 90 ? -21.649 2.989 6.895 1.00 84.25 90 GLU A C 1
ATOM 744 O O . GLU A 1 90 ? -21.444 2.593 8.041 1.00 84.25 90 GLU A O 1
ATOM 749 N N . GLN A 1 91 ? -22.357 2.265 6.020 1.00 85.19 91 GLN A N 1
ATOM 750 C CA . GLN A 1 91 ? -22.902 0.942 6.334 1.00 85.19 91 GLN A CA 1
ATOM 751 C C . GLN A 1 91 ? -21.784 -0.073 6.584 1.00 85.19 91 GLN A C 1
ATOM 753 O O . GLN A 1 91 ? -21.797 -0.740 7.612 1.00 85.19 91 GLN A O 1
ATOM 758 N N . LEU A 1 92 ? -20.793 -0.146 5.684 1.00 85.81 92 LEU A N 1
ATOM 759 C CA . LEU A 1 92 ? -19.630 -1.016 5.864 1.00 85.81 92 LEU A CA 1
ATOM 760 C C . LEU A 1 92 ? -18.862 -0.640 7.133 1.00 85.81 92 LEU A C 1
ATOM 762 O O . LEU A 1 92 ? -18.469 -1.519 7.891 1.00 85.81 92 LEU A O 1
ATOM 766 N N . PHE A 1 93 ? -18.652 0.658 7.358 1.00 84.69 93 PHE A N 1
ATOM 767 C CA . PHE A 1 93 ? -17.970 1.147 8.547 1.00 84.69 93 PHE A CA 1
ATOM 768 C C . PHE A 1 93 ? -18.690 0.696 9.821 1.00 84.69 93 PHE A C 1
ATOM 770 O O . PHE A 1 93 ? -18.057 0.119 10.701 1.00 84.69 93 PHE A O 1
ATOM 777 N N . SER A 1 94 ? -20.012 0.881 9.872 1.00 84.25 94 SER A N 1
ATOM 778 C CA . SER A 1 94 ? -20.835 0.435 10.997 1.00 84.25 94 SER A CA 1
ATOM 779 C C . SER A 1 94 ? -20.653 -1.063 11.236 1.00 84.25 94 SER A C 1
ATOM 781 O O . SER A 1 94 ? -20.311 -1.439 12.344 1.00 84.25 94 SER A O 1
ATOM 783 N N . THR A 1 95 ? -20.749 -1.892 10.189 1.00 87.44 95 THR A N 1
ATOM 784 C CA . THR A 1 95 ? -20.566 -3.351 10.291 1.00 87.44 95 THR A CA 1
ATOM 785 C C . THR A 1 95 ? -19.166 -3.764 10.756 1.00 87.44 95 THR A C 1
ATOM 787 O O . THR A 1 95 ? -19.022 -4.726 11.505 1.00 87.44 95 THR A O 1
ATOM 790 N N . LEU A 1 96 ? -18.113 -3.069 10.320 1.00 87.94 96 LEU A N 1
ATOM 791 C CA . LEU A 1 96 ? -16.742 -3.383 10.738 1.00 87.94 96 LEU A CA 1
ATOM 792 C C . LEU A 1 96 ? -16.452 -2.930 12.177 1.00 87.94 96 LEU A C 1
ATOM 794 O O . LEU A 1 96 ? -15.604 -3.520 12.847 1.00 87.94 96 LEU A O 1
ATOM 798 N N . PHE A 1 97 ? -17.148 -1.897 12.657 1.00 87.88 97 PHE A N 1
ATOM 799 C CA . PHE A 1 97 ? -16.869 -1.240 13.932 1.00 87.88 97 PHE A CA 1
ATOM 800 C C . PHE A 1 97 ? -18.150 -0.967 14.740 1.00 87.88 97 PHE A C 1
ATOM 802 O O . PHE A 1 97 ? -18.333 0.130 15.261 1.00 87.88 97 PHE A O 1
ATOM 809 N N . ASP A 1 98 ? -19.012 -1.978 14.912 1.00 79.19 98 ASP A N 1
ATOM 810 C CA . ASP A 1 98 ? -20.349 -1.861 15.539 1.00 79.19 98 ASP A CA 1
ATOM 811 C C . ASP A 1 98 ? -20.360 -1.174 16.926 1.00 79.19 98 ASP A C 1
ATOM 813 O O . ASP A 1 98 ? -21.356 -0.567 17.338 1.00 79.19 98 ASP A O 1
ATOM 817 N N . ASN A 1 99 ? -19.238 -1.244 17.650 1.00 78.12 99 ASN A N 1
ATOM 818 C CA . ASN A 1 99 ? -19.052 -0.645 18.975 1.00 78.12 99 ASN A CA 1
ATOM 819 C C . ASN A 1 99 ? -18.675 0.853 18.943 1.00 78.12 99 ASN A C 1
ATOM 821 O O . ASN A 1 99 ? -18.498 1.452 19.998 1.00 78.12 99 ASN A O 1
ATOM 825 N N . GLU A 1 100 ? -18.542 1.468 17.765 1.00 81.56 100 GLU A N 1
ATOM 826 C CA . GLU A 1 100 ? -17.992 2.820 17.568 1.00 81.56 100 GLU A CA 1
ATOM 827 C C . GLU A 1 100 ? -18.990 3.744 16.844 1.00 81.56 100 GLU A C 1
ATOM 829 O O . GLU A 1 100 ? -18.649 4.470 15.915 1.00 81.56 100 GLU A O 1
ATOM 834 N N . LYS A 1 101 ? -20.257 3.732 17.274 1.00 71.94 101 LYS A N 1
ATOM 835 C CA . LYS A 1 101 ? -21.379 4.421 16.596 1.00 71.94 101 LYS A CA 1
ATOM 836 C C . LYS A 1 101 ? -21.234 5.943 16.459 1.00 71.94 101 LYS A C 1
ATOM 838 O O . LYS A 1 101 ? -21.959 6.553 15.679 1.00 71.94 101 LYS A O 1
ATOM 843 N N . SER A 1 102 ? -20.364 6.568 17.252 1.00 75.25 102 SER A N 1
ATOM 844 C CA . SER A 1 102 ? -20.099 8.011 17.201 1.00 75.25 102 SER A CA 1
ATOM 845 C C . SER A 1 102 ? -19.018 8.401 16.195 1.00 75.25 102 SER A C 1
ATOM 847 O O . SER A 1 102 ? -18.872 9.590 15.911 1.00 75.25 102 SER A O 1
ATOM 849 N N . VAL A 1 103 ? -18.245 7.433 15.695 1.00 78.94 103 VAL A N 1
ATOM 850 C CA . VAL A 1 103 ? -17.147 7.670 14.755 1.00 78.94 103 VAL A CA 1
ATOM 851 C C . 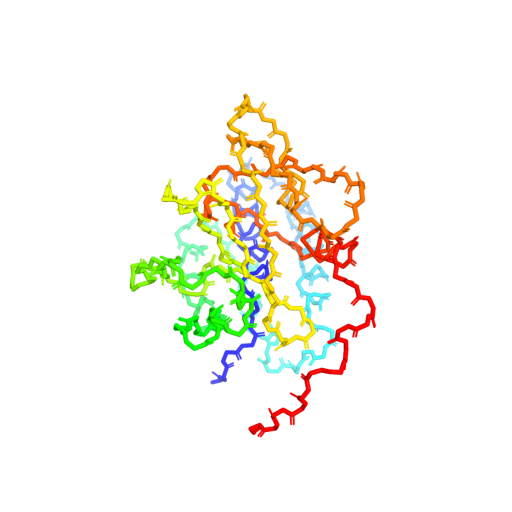VAL A 1 103 ? -17.727 7.960 13.386 1.00 78.94 103 VAL A C 1
ATOM 853 O O . VAL A 1 103 ? -18.604 7.246 12.903 1.00 78.94 103 VAL A O 1
ATOM 856 N N . LYS A 1 104 ? -17.232 9.026 12.761 1.00 77.25 104 LYS A N 1
ATOM 857 C CA . LYS A 1 104 ? -17.635 9.398 11.405 1.00 77.25 104 LYS A CA 1
ATOM 858 C C . LYS A 1 104 ? -16.579 8.935 10.423 1.00 77.25 104 LYS A C 1
ATOM 860 O O . LYS A 1 104 ? -15.385 9.150 10.645 1.00 77.25 104 LYS A O 1
ATOM 865 N N . LEU A 1 105 ? -17.017 8.356 9.310 1.00 82.38 105 LEU A N 1
ATOM 866 C CA . LEU A 1 105 ? -16.113 8.083 8.209 1.00 82.38 105 LEU A CA 1
ATOM 867 C C . LEU A 1 105 ? -15.631 9.429 7.629 1.00 82.38 105 LEU A C 1
ATOM 869 O O . LEU A 1 105 ? -16.455 10.279 7.277 1.00 82.38 105 LEU A O 1
ATOM 873 N N . PRO A 1 106 ? -14.313 9.684 7.541 1.00 83.56 106 PRO A N 1
ATOM 874 C CA . PRO A 1 106 ? -13.814 10.890 6.891 1.00 83.56 106 PRO A CA 1
ATOM 875 C C . PRO A 1 106 ? -14.180 10.882 5.403 1.00 83.56 106 PRO A C 1
ATOM 877 O O . PRO A 1 106 ? -14.350 9.824 4.797 1.00 83.56 106 PRO A O 1
ATOM 880 N N . SER A 1 107 ? -14.253 12.064 4.787 1.00 79.44 107 SER A N 1
ATOM 881 C CA . SER A 1 107 ? -14.463 12.142 3.339 1.00 79.44 107 SER A CA 1
ATOM 882 C C . SER A 1 107 ? -13.294 11.490 2.594 1.00 79.44 107 SER A C 1
ATOM 884 O O . SER A 1 107 ? -12.135 11.856 2.785 1.00 79.44 107 SER A O 1
ATOM 886 N N . ILE A 1 108 ? -13.619 10.521 1.736 1.00 78.31 108 ILE A N 1
ATOM 887 C CA . ILE A 1 108 ? -12.668 9.792 0.879 1.00 78.31 108 ILE A CA 1
ATOM 888 C C . ILE A 1 108 ? -12.685 10.357 -0.553 1.00 78.31 108 ILE A C 1
ATOM 890 O O . ILE A 1 108 ? -11.897 9.943 -1.398 1.00 78.31 108 ILE A O 1
ATOM 894 N N . GLU A 1 109 ? -13.544 11.340 -0.843 1.00 76.50 109 GLU A N 1
ATOM 895 C CA . GLU A 1 109 ? -13.766 11.870 -2.199 1.00 76.50 109 GLU A CA 1
ATOM 896 C C . GLU A 1 109 ? -12.506 12.463 -2.846 1.00 76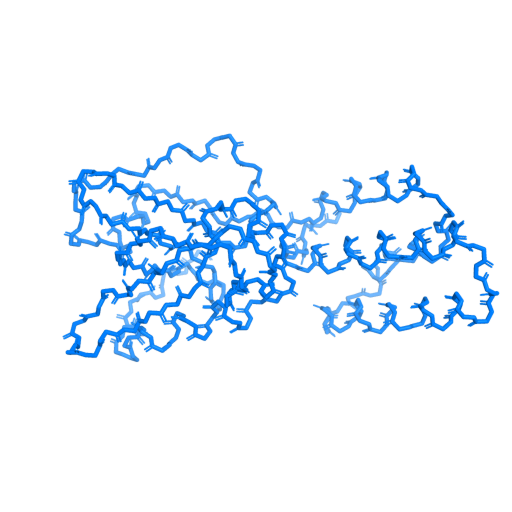.50 109 GLU A C 1
ATOM 898 O O . GLU A 1 109 ? -12.398 12.514 -4.069 1.00 76.50 109 GLU A O 1
ATOM 903 N N . THR A 1 110 ? -11.532 12.881 -2.039 1.00 80.12 110 THR A N 1
ATOM 904 C CA . THR A 1 110 ? -10.267 13.463 -2.504 1.00 80.12 110 THR A CA 1
ATOM 905 C C . THR A 1 110 ? -9.176 12.425 -2.783 1.00 80.12 110 THR A C 1
ATOM 907 O O . THR A 1 110 ? -8.105 12.785 -3.274 1.00 80.12 110 THR A O 1
ATOM 910 N N . ILE A 1 111 ? -9.419 11.142 -2.492 1.00 86.38 111 ILE A N 1
ATOM 911 C CA . ILE A 1 111 ? -8.435 10.067 -2.637 1.00 86.38 111 ILE A CA 1
ATOM 912 C C . ILE A 1 111 ? -8.699 9.296 -3.931 1.00 86.38 111 ILE A C 1
ATOM 914 O O . ILE A 1 111 ? -9.766 8.717 -4.129 1.00 86.38 111 ILE A O 1
ATOM 918 N N . ASP A 1 112 ? -7.689 9.211 -4.800 1.00 91.94 112 ASP A N 1
ATOM 919 C CA . ASP A 1 112 ? -7.716 8.260 -5.912 1.00 91.94 112 ASP A CA 1
ATOM 920 C C . ASP A 1 112 ? -7.607 6.839 -5.345 1.00 91.94 112 ASP A C 1
ATOM 922 O O . ASP A 1 112 ? -6.535 6.391 -4.939 1.00 91.94 112 ASP A O 1
ATOM 926 N N . LEU A 1 113 ? -8.725 6.111 -5.321 1.00 93.06 113 LEU A N 1
ATOM 927 C CA . LEU A 1 113 ? -8.802 4.760 -4.758 1.00 93.06 113 LEU A CA 1
ATOM 928 C C . LEU A 1 113 ? -7.874 3.753 -5.458 1.00 93.06 113 LEU A C 1
ATOM 930 O O . LEU A 1 113 ? -7.626 2.679 -4.920 1.00 93.06 113 LEU A O 1
ATOM 934 N N . ARG A 1 114 ? -7.324 4.072 -6.635 1.00 95.25 114 ARG A N 1
ATOM 935 C CA . ARG A 1 114 ? -6.299 3.243 -7.296 1.00 95.25 114 ARG A CA 1
ATOM 936 C C . ARG A 1 114 ? -4.927 3.353 -6.624 1.00 95.25 114 ARG A C 1
ATOM 938 O O . ARG A 1 114 ? -4.073 2.494 -6.834 1.00 95.25 114 ARG A O 1
ATOM 945 N N . ASP A 1 115 ? -4.706 4.389 -5.821 1.00 94.81 115 ASP A N 1
ATOM 946 C CA . ASP A 1 115 ? -3.436 4.642 -5.134 1.00 94.81 115 ASP A CA 1
ATOM 947 C C . ASP A 1 115 ? -3.350 4.005 -3.747 1.00 94.81 115 ASP A C 1
ATOM 949 O O . ASP A 1 115 ? -2.307 4.117 -3.105 1.00 94.81 115 ASP A O 1
ATOM 953 N N . ILE A 1 116 ? -4.409 3.335 -3.283 1.00 94.88 116 ILE A N 1
ATOM 954 C CA . ILE A 1 116 ? -4.433 2.722 -1.956 1.00 94.88 116 ILE A CA 1
ATOM 955 C C . ILE A 1 116 ? -4.735 1.223 -2.021 1.00 94.88 116 ILE A C 1
ATOM 957 O O . ILE A 1 116 ? -5.535 0.748 -2.821 1.00 94.88 116 ILE A O 1
ATOM 961 N N . SER A 1 117 ? -4.073 0.469 -1.151 1.00 95.06 117 SER A N 1
ATOM 962 C CA . SER A 1 117 ? -4.366 -0.936 -0.844 1.00 95.06 117 SER A CA 1
ATOM 963 C C . SER A 1 117 ? -5.048 -1.099 0.515 1.00 95.06 117 SER A C 1
ATOM 965 O O . SER A 1 117 ? -5.582 -2.164 0.815 1.00 95.06 117 SER A O 1
ATOM 967 N N . TYR A 1 118 ? -5.006 -0.056 1.342 1.00 95.69 118 TYR A N 1
ATOM 968 C CA . TYR A 1 118 ? -5.705 0.021 2.612 1.00 95.69 118 TYR A CA 1
ATOM 969 C C . TYR A 1 118 ? -5.995 1.484 2.949 1.00 95.69 118 TYR A C 1
ATOM 971 O O . TYR A 1 118 ? -5.310 2.400 2.487 1.00 95.69 118 TYR A O 1
ATOM 979 N N . PHE A 1 119 ? -7.000 1.707 3.779 1.00 94.62 119 PHE A N 1
ATOM 980 C CA . PHE A 1 119 ? -7.386 3.025 4.244 1.00 94.62 119 PHE A CA 1
ATOM 981 C C . PHE A 1 119 ? -7.173 3.121 5.747 1.00 94.62 119 PHE A C 1
ATOM 983 O O . PHE A 1 119 ? -7.622 2.247 6.484 1.00 94.62 119 PHE A O 1
ATOM 990 N N . LYS A 1 120 ? -6.502 4.178 6.207 1.00 93.50 120 LYS A N 1
ATOM 991 C CA . LYS A 1 120 ? -6.407 4.493 7.633 1.00 93.50 120 LYS A CA 1
ATOM 992 C C . LYS A 1 120 ? -6.775 5.939 7.900 1.00 93.50 120 LYS A C 1
ATOM 994 O O . LYS A 1 120 ? -6.444 6.820 7.103 1.00 93.50 120 LYS A O 1
ATOM 999 N N . TRP A 1 121 ? -7.365 6.175 9.059 1.00 92.12 121 TRP A N 1
ATOM 1000 C CA . TRP A 1 121 ? -7.591 7.515 9.580 1.00 92.12 121 TRP A CA 1
ATOM 1001 C C . TRP A 1 121 ? -7.627 7.495 11.104 1.00 92.12 121 TRP A C 1
ATOM 1003 O O . TRP A 1 121 ? -7.868 6.456 11.719 1.00 92.12 121 TRP A O 1
ATOM 1013 N N . GLN A 1 122 ? -7.392 8.657 11.700 1.00 90.62 122 GLN A N 1
ATOM 1014 C CA . GLN A 1 122 ? -7.557 8.877 13.128 1.00 90.62 122 GLN A CA 1
ATOM 1015 C C . GLN A 1 122 ? -8.832 9.684 13.356 1.00 90.62 122 GLN A C 1
ATOM 1017 O O . GLN A 1 122 ? -9.048 10.689 12.680 1.00 90.62 122 GLN A O 1
ATOM 1022 N N . ASP A 1 123 ? -9.657 9.252 14.304 1.00 89.19 123 ASP A N 1
ATOM 1023 C CA . ASP A 1 123 ? -10.787 10.031 14.796 1.00 89.19 123 ASP A CA 1
ATOM 1024 C C . ASP A 1 123 ? -10.382 10.707 16.123 1.00 89.19 123 ASP A C 1
ATOM 1026 O O . ASP A 1 123 ? -10.141 10.014 17.123 1.00 89.19 123 ASP A O 1
ATOM 1030 N N . PRO A 1 124 ? -10.275 12.050 16.158 1.00 85.50 124 PRO A N 1
ATOM 1031 C CA . PRO A 1 124 ? -9.906 12.782 17.366 1.00 85.50 124 PRO A CA 1
ATOM 1032 C C . PRO A 1 124 ? -10.930 12.675 18.501 1.00 85.50 124 PRO A C 1
ATOM 1034 O O . PRO A 1 124 ? -10.544 12.803 19.659 1.00 85.50 124 PRO A O 1
ATOM 1037 N N . ALA A 1 125 ? -12.214 12.449 18.200 1.00 86.94 125 ALA A N 1
ATOM 1038 C CA . ALA A 1 125 ? -13.277 12.412 19.204 1.00 86.94 125 ALA A CA 1
ATOM 1039 C C . ALA A 1 125 ? -13.169 11.178 20.107 1.00 86.94 125 ALA A C 1
ATOM 1041 O O . ALA A 1 125 ? -13.464 11.256 21.297 1.00 86.94 125 ALA A O 1
ATOM 1042 N N . VAL A 1 126 ? -12.711 10.054 19.550 1.00 88.31 126 VAL A N 1
ATOM 1043 C CA . VAL A 1 126 ? -12.481 8.805 20.298 1.00 88.31 126 VAL A CA 1
ATOM 1044 C C . VAL A 1 126 ? -10.999 8.531 20.565 1.00 88.31 126 VAL A C 1
ATOM 1046 O O . VAL A 1 126 ? -10.671 7.573 21.259 1.00 88.31 126 VAL A O 1
ATOM 1049 N N . ASN A 1 127 ? -10.099 9.365 20.032 1.00 89.38 127 ASN A N 1
ATOM 1050 C CA . ASN A 1 127 ? -8.646 9.186 20.079 1.00 89.38 127 ASN A CA 1
ATOM 1051 C C . ASN A 1 127 ? -8.196 7.786 19.608 1.00 89.38 127 ASN A C 1
ATOM 1053 O O . ASN A 1 127 ? -7.304 7.163 20.191 1.00 89.38 127 ASN A O 1
ATOM 1057 N N . LYS A 1 128 ? -8.831 7.287 18.542 1.00 92.12 128 LYS A N 1
ATOM 1058 C CA . LYS A 1 128 ? -8.532 5.984 17.934 1.00 92.12 128 LYS A CA 1
ATOM 1059 C C . LYS A 1 128 ? -8.143 6.144 16.475 1.00 92.12 128 LYS A C 1
ATOM 1061 O O . LYS A 1 128 ? -8.636 7.026 15.776 1.00 92.12 128 LYS A O 1
ATOM 1066 N N . GLN A 1 129 ? -7.266 5.262 16.020 1.00 94.06 129 GLN A N 1
ATOM 1067 C CA . GLN A 1 129 ? -6.978 5.046 14.613 1.00 94.06 129 GLN A CA 1
ATOM 1068 C C . GLN A 1 129 ? -7.711 3.796 14.133 1.00 94.06 129 GLN A C 1
ATOM 1070 O O . GLN A 1 129 ? -7.702 2.759 14.797 1.00 94.06 129 GLN A O 1
ATOM 1075 N N . PHE A 1 130 ? -8.302 3.910 12.952 1.00 93.62 130 PHE A N 1
ATOM 1076 C CA . PHE A 1 130 ? -9.014 2.852 12.255 1.00 93.62 130 PHE A CA 1
ATOM 1077 C C . PHE A 1 130 ? -8.261 2.503 10.981 1.00 93.62 130 PHE A C 1
ATOM 1079 O O . PHE A 1 130 ? -7.709 3.382 10.314 1.00 93.62 130 PHE A O 1
ATOM 1086 N N . ILE A 1 131 ? -8.230 1.217 10.649 1.00 94.56 131 ILE A N 1
ATOM 1087 C CA . ILE A 1 131 ? -7.623 0.687 9.434 1.00 94.56 131 ILE A CA 1
ATOM 1088 C C . ILE A 1 131 ? -8.629 -0.253 8.784 1.00 94.56 131 ILE A C 1
ATOM 1090 O O . ILE A 1 131 ? -9.118 -1.170 9.435 1.00 94.56 131 ILE A O 1
ATOM 1094 N N . ILE A 1 132 ? -8.898 -0.042 7.498 1.00 94.25 132 ILE A N 1
ATOM 1095 C CA . ILE A 1 132 ? -9.670 -0.944 6.644 1.00 94.25 132 ILE A CA 1
ATOM 1096 C C . ILE A 1 132 ? -8.750 -1.435 5.529 1.00 94.25 132 ILE A C 1
ATOM 1098 O O . ILE A 1 132 ? -8.130 -0.630 4.833 1.00 94.25 132 ILE A O 1
ATOM 1102 N N . ALA A 1 133 ? -8.664 -2.744 5.331 1.00 93.94 133 ALA A N 1
ATOM 1103 C CA . ALA A 1 133 ? -7.823 -3.354 4.305 1.00 93.94 133 ALA A CA 1
ATOM 1104 C C . ALA A 1 133 ? -8.568 -4.469 3.573 1.00 93.94 133 ALA A C 1
ATOM 1106 O O . ALA A 1 133 ? -9.542 -5.011 4.088 1.00 93.94 133 ALA A O 1
ATOM 1107 N N . THR A 1 134 ? -8.096 -4.830 2.378 1.00 88.69 134 THR A N 1
ATOM 1108 C CA . THR A 1 134 ? -8.594 -6.017 1.675 1.00 88.69 134 THR A CA 1
ATOM 1109 C C . THR A 1 134 ? -7.796 -7.254 2.077 1.00 88.69 134 THR A C 1
ATOM 1111 O O . THR A 1 134 ? -6.573 -7.271 1.923 1.00 88.69 134 THR A O 1
ATOM 1114 N N . MET A 1 135 ? -8.483 -8.306 2.511 1.00 87.38 135 MET A N 1
ATOM 1115 C CA . MET A 1 135 ? -7.932 -9.627 2.822 1.00 87.38 135 MET A CA 1
ATOM 1116 C C . MET A 1 135 ? -8.832 -10.680 2.173 1.00 87.38 135 MET A C 1
ATOM 1118 O O . MET A 1 135 ? -10.044 -10.589 2.295 1.00 87.38 135 MET A O 1
ATOM 1122 N N . ASP A 1 136 ? -8.265 -11.594 1.381 1.00 84.12 136 ASP A N 1
ATOM 1123 C CA . ASP A 1 136 ? -9.025 -12.617 0.634 1.00 84.12 136 ASP A CA 1
ATOM 1124 C C . ASP A 1 136 ? -10.222 -12.090 -0.188 1.00 84.12 136 ASP A C 1
ATOM 1126 O O . ASP A 1 136 ? -11.210 -12.778 -0.417 1.00 84.12 136 ASP A O 1
ATOM 1130 N N . ASN A 1 137 ? -10.081 -10.869 -0.719 1.00 80.56 137 ASN A N 1
ATOM 1131 C CA . ASN A 1 137 ? -11.103 -10.103 -1.454 1.00 80.56 137 ASN A CA 1
ATOM 1132 C C . ASN A 1 137 ? -12.271 -9.565 -0.607 1.00 80.56 137 ASN A C 1
ATOM 1134 O O . ASN A 1 137 ? -13.196 -8.979 -1.166 1.00 80.56 137 ASN A O 1
ATOM 1138 N N . GLU A 1 138 ? -12.190 -9.664 0.714 1.00 85.88 138 GLU A N 1
ATOM 1139 C CA . GLU A 1 138 ? -13.120 -9.053 1.660 1.00 85.88 138 GLU A CA 1
ATOM 1140 C C . GLU A 1 138 ? -12.481 -7.846 2.354 1.00 85.88 138 GLU A C 1
ATOM 1142 O O . GLU A 1 138 ? -11.257 -7.708 2.403 1.00 85.88 138 GLU A O 1
ATOM 1147 N N . LEU A 1 139 ? -13.307 -6.928 2.860 1.00 89.75 139 LEU A N 1
ATOM 1148 C CA . LEU A 1 139 ? -12.833 -5.785 3.637 1.00 89.75 139 LEU A CA 1
ATOM 1149 C C . LEU A 1 139 ? -12.852 -6.140 5.119 1.00 89.75 139 LEU A C 1
ATOM 1151 O O . LEU A 1 139 ? -13.884 -6.533 5.651 1.00 89.75 139 LEU A O 1
ATOM 1155 N N . VAL A 1 140 ? -11.712 -5.956 5.776 1.00 91.56 140 VAL A N 1
ATOM 1156 C CA . VAL A 1 140 ? -11.528 -6.200 7.207 1.00 91.56 140 VAL A CA 1
ATOM 1157 C C . VAL A 1 140 ? -11.090 -4.925 7.907 1.00 91.56 140 VAL A C 1
ATOM 1159 O O . VAL A 1 140 ? -10.398 -4.091 7.317 1.00 91.56 140 VAL A O 1
ATOM 1162 N N . GLY A 1 141 ? -11.509 -4.775 9.162 1.00 91.38 141 GLY A N 1
ATOM 1163 C CA . GLY A 1 141 ? -11.247 -3.602 9.985 1.00 91.38 141 GLY A CA 1
ATOM 1164 C C . GLY A 1 141 ? -10.449 -3.950 11.237 1.00 91.38 141 GLY A C 1
ATOM 1165 O O . GLY A 1 141 ? -10.790 -4.900 11.935 1.00 91.38 141 GLY A O 1
ATOM 1166 N N . ILE A 1 142 ? -9.426 -3.156 11.551 1.00 93.19 142 ILE A N 1
ATOM 1167 C CA . ILE A 1 142 ? -8.775 -3.150 12.869 1.00 93.19 142 ILE A CA 1
ATOM 1168 C C . ILE A 1 142 ? -8.764 -1.727 13.426 1.00 93.19 142 ILE A C 1
ATOM 1170 O O . ILE A 1 142 ? -8.709 -0.749 12.675 1.00 93.19 142 ILE A O 1
ATOM 1174 N N . LYS A 1 143 ? -8.824 -1.605 14.751 1.00 93.19 143 LYS A N 1
ATOM 1175 C CA . LYS A 1 143 ? -8.798 -0.322 15.457 1.00 93.19 143 LYS A CA 1
ATOM 1176 C C . LYS A 1 143 ? -7.797 -0.358 16.603 1.00 93.19 143 LYS A C 1
ATOM 1178 O O . LYS A 1 143 ? -7.409 -1.427 17.070 1.00 93.19 143 LYS A O 1
ATOM 1183 N N . GLY A 1 144 ? -7.367 0.813 17.041 1.00 93.69 144 GLY A N 1
ATOM 1184 C CA . GLY A 1 144 ? -6.399 0.921 18.119 1.00 93.69 144 GLY A CA 1
ATOM 1185 C C . GLY A 1 144 ? -5.994 2.353 18.412 1.00 93.69 144 GLY A C 1
ATOM 1186 O O . GLY A 1 144 ? -6.579 3.303 17.896 1.00 93.69 144 GLY A O 1
ATOM 1187 N N . ILE A 1 145 ? -4.959 2.507 19.227 1.00 95.00 145 ILE A N 1
ATOM 1188 C CA . ILE A 1 145 ? -4.411 3.810 19.605 1.00 95.00 145 ILE A CA 1
ATOM 1189 C C . ILE A 1 145 ? -3.153 4.061 18.784 1.00 95.00 145 ILE A C 1
ATOM 1191 O O . ILE A 1 145 ? -2.280 3.198 18.698 1.00 95.00 145 ILE A O 1
ATOM 1195 N N . PHE A 1 146 ? -3.043 5.250 18.197 1.00 95.94 146 PHE A N 1
ATOM 1196 C CA . PHE A 1 146 ? -1.841 5.678 17.493 1.00 95.94 146 PHE A CA 1
ATOM 1197 C C . PHE A 1 146 ? -1.104 6.745 18.299 1.00 95.94 146 PHE A C 1
ATOM 1199 O O . PHE A 1 146 ? -1.682 7.763 18.678 1.00 95.94 146 PHE A O 1
ATOM 1206 N N . THR A 1 147 ? 0.179 6.520 18.561 1.00 95.88 147 THR A N 1
ATOM 1207 C CA . THR A 1 147 ? 1.044 7.468 19.270 1.00 95.88 147 THR A CA 1
ATOM 1208 C C . THR A 1 147 ? 2.200 7.881 18.372 1.00 95.88 147 THR A C 1
ATOM 1210 O O . THR A 1 147 ? 2.905 7.036 17.829 1.00 95.88 147 THR A O 1
ATOM 1213 N N . TRP A 1 148 ? 2.401 9.186 18.208 1.00 94.94 148 TRP A N 1
ATOM 1214 C CA . TRP A 1 148 ? 3.478 9.741 17.389 1.00 94.94 148 TRP A CA 1
ATOM 1215 C C . TRP A 1 148 ? 4.855 9.299 17.899 1.00 94.94 148 TRP A C 1
ATOM 1217 O O . TRP A 1 148 ? 5.085 9.227 19.105 1.00 94.94 148 TRP A O 1
ATOM 1227 N N . ALA A 1 149 ? 5.772 9.017 16.976 1.00 94.75 149 ALA A N 1
ATOM 1228 C CA . ALA A 1 149 ? 7.147 8.640 17.275 1.00 94.75 149 ALA A CA 1
ATOM 1229 C C . ALA A 1 149 ? 8.123 9.346 16.319 1.00 94.75 149 ALA A C 1
ATOM 1231 O O . ALA A 1 149 ? 7.724 10.042 15.383 1.00 94.75 149 ALA A O 1
ATOM 1232 N N . ASN A 1 150 ? 9.421 9.164 16.568 1.00 94.50 150 ASN A N 1
ATOM 1233 C CA . ASN A 1 150 ? 10.475 9.626 15.667 1.00 94.50 150 ASN A CA 1
ATOM 1234 C C . ASN A 1 150 ? 10.493 8.808 14.369 1.00 94.50 150 ASN A C 1
ATOM 1236 O O . ASN A 1 150 ? 9.927 7.720 14.305 1.00 94.50 150 ASN A O 1
ATOM 1240 N N . LYS A 1 151 ? 11.198 9.306 13.346 1.00 96.88 151 LYS A N 1
ATOM 1241 C CA . LYS A 1 151 ? 11.415 8.566 12.096 1.00 96.88 151 LYS A CA 1
ATOM 1242 C C . LYS A 1 151 ? 12.000 7.176 12.349 1.00 96.88 151 LYS A C 1
ATOM 1244 O O . LYS A 1 151 ? 12.890 7.006 13.180 1.00 96.88 151 LYS A O 1
ATOM 1249 N N . GLY A 1 152 ? 11.562 6.211 11.555 1.00 97.94 152 GLY A N 1
ATOM 1250 C CA . GLY A 1 152 ? 12.011 4.829 11.647 1.00 97.94 152 GLY A CA 1
ATOM 1251 C C . GLY A 1 152 ? 11.470 3.986 10.503 1.00 97.94 152 GLY A C 1
ATOM 1252 O O . GLY A 1 152 ? 10.888 4.509 9.552 1.00 97.94 152 GLY A O 1
ATOM 1253 N N . ILE A 1 153 ? 11.684 2.675 10.585 1.00 98.25 153 ILE A N 1
ATOM 1254 C CA . ILE A 1 153 ? 11.180 1.730 9.589 1.00 98.25 153 ILE A CA 1
ATOM 1255 C C . ILE A 1 153 ? 9.725 1.396 9.910 1.00 98.25 153 ILE A C 1
ATOM 1257 O O . ILE A 1 153 ? 9.418 0.905 10.991 1.00 98.25 153 ILE A O 1
ATOM 1261 N N . CYS A 1 154 ? 8.829 1.652 8.961 1.00 98.38 154 CYS A N 1
ATOM 1262 C CA . CYS A 1 154 ? 7.449 1.199 9.058 1.00 98.38 154 CYS A CA 1
ATOM 1263 C C . CYS A 1 154 ? 7.358 -0.308 8.789 1.00 98.38 154 CYS A C 1
ATOM 1265 O O . CYS A 1 154 ? 7.804 -0.767 7.741 1.00 98.38 154 CYS A O 1
ATOM 1267 N N . GLU A 1 155 ? 6.704 -1.055 9.675 1.00 97.88 155 GLU A N 1
ATOM 1268 C CA . GLU A 1 155 ? 6.505 -2.507 9.555 1.00 97.88 155 GLU A CA 1
ATOM 1269 C C . GLU A 1 155 ? 5.558 -2.901 8.411 1.00 97.88 155 GLU A C 1
ATOM 1271 O O . GLU A 1 155 ? 5.646 -4.010 7.889 1.00 97.88 155 GLU A O 1
ATOM 1276 N N . VAL A 1 156 ? 4.671 -1.993 7.983 1.00 97.62 156 VAL A N 1
ATOM 1277 C CA . VAL A 1 156 ? 3.716 -2.235 6.889 1.00 97.62 156 VAL A CA 1
ATOM 1278 C C . VAL A 1 156 ? 4.380 -2.102 5.520 1.00 97.62 156 VAL A C 1
ATOM 1280 O O . VAL A 1 156 ? 4.322 -3.030 4.720 1.00 97.62 156 VAL A O 1
ATOM 1283 N N . CYS A 1 157 ? 5.019 -0.963 5.233 1.00 97.88 157 CYS A N 1
ATOM 1284 C CA . CYS A 1 157 ? 5.606 -0.707 3.912 1.00 97.88 157 CYS A CA 1
ATOM 1285 C C . CYS A 1 157 ? 7.117 -0.982 3.830 1.00 97.88 157 CYS A C 1
ATOM 1287 O O . CYS A 1 157 ? 7.684 -0.904 2.742 1.00 97.88 157 CYS A O 1
ATOM 1289 N N . ASN A 1 158 ? 7.780 -1.301 4.949 1.00 97.50 158 ASN A N 1
ATOM 1290 C CA . ASN A 1 158 ? 9.225 -1.545 5.035 1.00 97.50 158 ASN A CA 1
ATOM 1291 C C . ASN A 1 158 ? 10.065 -0.393 4.448 1.00 97.50 158 ASN A C 1
ATOM 1293 O O . ASN A 1 158 ? 11.031 -0.604 3.703 1.00 97.50 158 ASN A O 1
ATOM 1297 N N . ARG A 1 159 ? 9.669 0.851 4.748 1.00 97.69 159 ARG A N 1
ATOM 1298 C CA . ARG A 1 159 ? 10.391 2.075 4.367 1.00 97.69 159 ARG A CA 1
ATOM 1299 C C . ARG A 1 159 ? 10.690 2.938 5.580 1.00 97.69 159 ARG A C 1
ATOM 1301 O O . ARG A 1 159 ? 9.930 2.946 6.547 1.00 97.69 159 ARG A O 1
ATOM 1308 N N . TYR A 1 160 ? 11.804 3.661 5.493 1.00 97.81 160 TYR A N 1
ATOM 1309 C CA . TYR A 1 160 ? 12.176 4.682 6.462 1.00 97.81 160 TYR A CA 1
ATOM 1310 C C . TYR A 1 160 ? 11.322 5.931 6.241 1.00 97.81 160 TYR A C 1
ATOM 1312 O O . TYR A 1 160 ? 11.442 6.586 5.209 1.00 97.81 160 TYR A O 1
ATOM 1320 N N . GLU A 1 161 ? 10.444 6.237 7.190 1.00 97.94 161 GLU A N 1
ATOM 1321 C CA . GLU A 1 161 ? 9.441 7.297 7.073 1.00 97.94 161 GLU A CA 1
ATOM 1322 C C . GLU A 1 161 ? 9.198 7.981 8.424 1.00 97.94 161 GLU A C 1
ATOM 1324 O O . GLU A 1 161 ? 9.734 7.577 9.459 1.00 97.94 161 GLU A O 1
ATOM 1329 N N . GLN A 1 162 ? 8.359 9.019 8.425 1.00 98.00 162 GLN A N 1
ATOM 1330 C CA . GLN A 1 162 ? 7.722 9.485 9.658 1.00 98.00 162 GLN A CA 1
ATOM 1331 C C . GLN A 1 162 ? 6.720 8.432 10.141 1.00 98.00 162 GLN A C 1
ATOM 1333 O O . GLN A 1 162 ? 5.788 8.078 9.410 1.00 98.00 162 GLN A O 1
ATOM 1338 N N . ILE A 1 163 ? 6.912 7.927 11.360 1.00 97.88 163 ILE A N 1
ATOM 1339 C CA . ILE A 1 163 ? 6.147 6.804 11.916 1.00 97.88 163 ILE A CA 1
ATOM 1340 C C . ILE A 1 163 ? 5.548 7.136 13.286 1.00 97.88 163 ILE A C 1
ATOM 1342 O O . ILE A 1 163 ? 5.932 8.090 13.954 1.00 97.88 163 ILE A O 1
ATOM 1346 N N . GLY A 1 164 ? 4.588 6.334 13.709 1.00 97.38 164 GLY A N 1
ATOM 1347 C CA . GLY A 1 164 ? 4.117 6.257 15.082 1.00 97.38 164 GLY A CA 1
ATOM 1348 C C . GLY A 1 164 ? 3.922 4.802 15.476 1.00 97.38 164 GLY A C 1
ATOM 1349 O O . GLY A 1 164 ? 4.116 3.893 14.668 1.00 97.38 164 GLY A O 1
ATOM 1350 N N . VAL A 1 165 ? 3.552 4.588 16.728 1.00 97.44 165 VAL A N 1
ATOM 1351 C CA . VAL A 1 165 ? 3.241 3.277 17.284 1.00 97.44 165 VAL A CA 1
ATOM 1352 C C . VAL A 1 165 ? 1.731 3.099 17.249 1.00 97.44 165 VAL A C 1
ATOM 1354 O O . VAL A 1 165 ? 1.002 3.802 17.948 1.00 97.44 165 VAL A O 1
ATOM 1357 N N . PHE A 1 166 ? 1.262 2.166 16.429 1.00 97.00 166 PHE A N 1
ATOM 1358 C CA . PHE A 1 166 ? -0.125 1.728 16.417 1.00 97.00 166 PHE A CA 1
ATOM 1359 C C . PHE A 1 166 ? -0.278 0.532 17.350 1.00 97.00 166 PHE A C 1
ATOM 1361 O O . PHE A 1 166 ? 0.279 -0.526 17.081 1.00 97.00 166 PHE A O 1
ATOM 1368 N N . THR A 1 167 ? -1.008 0.703 18.447 1.00 95.25 167 THR A N 1
ATOM 1369 C CA . THR A 1 167 ? -1.320 -0.372 19.395 1.00 95.25 167 THR A CA 1
ATOM 1370 C C . THR A 1 167 ? -2.736 -0.851 19.149 1.00 95.25 167 THR A C 1
ATOM 1372 O O . THR A 1 167 ? -3.680 -0.085 19.354 1.00 95.25 167 THR A O 1
ATOM 1375 N N . ILE A 1 168 ? -2.873 -2.094 18.701 1.00 93.31 168 ILE A N 1
ATOM 1376 C CA . ILE A 1 168 ? -4.157 -2.680 18.325 1.00 93.31 168 ILE A CA 1
ATOM 1377 C C . ILE A 1 168 ? -4.983 -2.939 19.584 1.00 93.31 168 ILE A C 1
ATOM 1379 O O . ILE A 1 168 ? -4.491 -3.465 20.585 1.00 93.31 168 ILE A O 1
ATOM 1383 N N . GLU A 1 169 ? -6.246 -2.529 19.532 1.00 89.50 169 GLU A N 1
ATOM 1384 C CA . GLU A 1 169 ? -7.233 -2.819 20.563 1.00 89.50 169 GLU A CA 1
ATOM 1385 C C . GLU A 1 169 ? -7.803 -4.212 20.290 1.00 89.50 169 GLU A C 1
ATOM 1387 O O . GLU A 1 169 ? -8.441 -4.434 19.262 1.00 89.50 169 GLU A O 1
ATOM 1392 N N . THR A 1 170 ? -7.542 -5.151 21.199 1.00 82.31 170 THR A N 1
ATOM 1393 C CA . THR A 1 170 ? -8.102 -6.506 21.157 1.00 82.31 170 THR A CA 1
ATOM 1394 C C . THR A 1 170 ? -8.855 -6.788 22.452 1.00 82.31 170 THR A C 1
ATOM 1396 O O . THR A 1 170 ? -8.606 -6.140 23.471 1.00 82.31 170 THR A O 1
ATOM 1399 N N . ASP A 1 171 ? -9.729 -7.793 22.429 1.00 72.69 171 ASP A N 1
ATOM 1400 C CA . ASP A 1 171 ? -10.429 -8.280 23.626 1.00 72.69 171 ASP A CA 1
ATOM 1401 C C . ASP A 1 171 ? -9.497 -9.076 24.569 1.00 72.69 171 ASP A C 1
ATOM 1403 O O . ASP A 1 171 ? -9.902 -9.516 25.646 1.00 72.69 171 ASP A O 1
ATOM 1407 N N . THR A 1 172 ? -8.230 -9.262 24.183 1.00 72.56 172 THR A N 1
ATOM 1408 C CA . THR A 1 172 ? -7.221 -9.991 24.955 1.00 72.56 172 THR A CA 1
ATOM 1409 C C . THR A 1 172 ? -6.345 -9.046 25.783 1.00 72.56 172 THR A C 1
ATOM 1411 O O . THR A 1 172 ? -6.164 -7.873 25.463 1.00 72.56 172 THR A O 1
ATOM 1414 N N . LEU A 1 173 ? -5.736 -9.566 26.855 1.00 65.56 173 LEU A N 1
ATOM 1415 C CA . LEU A 1 173 ? -4.809 -8.795 27.698 1.00 65.56 173 LEU A CA 1
ATOM 1416 C C . LEU A 1 173 ? -3.491 -8.440 26.987 1.00 65.56 173 LEU A C 1
ATOM 1418 O O . LEU 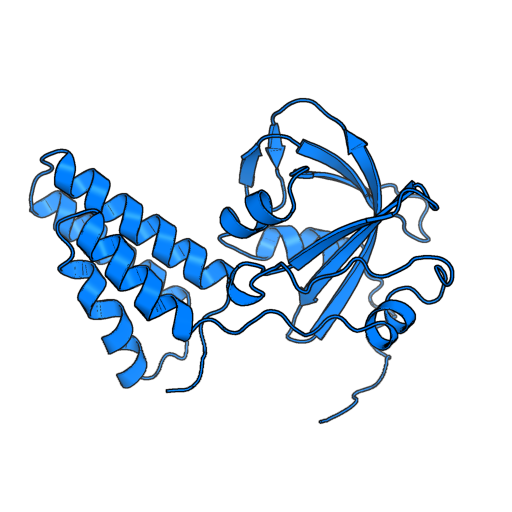A 1 173 ? -2.738 -7.589 27.467 1.00 65.56 173 LEU A O 1
ATOM 1422 N N . THR A 1 174 ? -3.184 -9.085 25.859 1.00 73.69 174 THR A N 1
ATOM 1423 C CA . THR A 1 174 ? -1.961 -8.832 25.100 1.00 73.69 174 THR A CA 1
ATOM 1424 C C . THR A 1 174 ? -2.123 -7.613 24.204 1.00 73.69 174 THR A C 1
ATOM 1426 O O . THR A 1 174 ? -2.858 -7.630 23.220 1.00 73.69 174 THR A O 1
ATOM 1429 N N . LYS A 1 175 ? -1.387 -6.547 24.531 1.00 81.50 175 LYS A N 1
ATOM 1430 C CA . LYS A 1 175 ? -1.226 -5.386 23.651 1.00 81.50 175 LYS A CA 1
ATOM 1431 C C . LYS A 1 175 ? -0.187 -5.705 22.589 1.00 81.50 175 LYS A C 1
ATOM 1433 O O . LYS A 1 175 ? 0.935 -6.085 22.920 1.00 81.50 175 LYS A O 1
ATOM 1438 N N . GLN A 1 176 ? -0.555 -5.511 21.333 1.00 88.44 176 GLN A N 1
ATOM 1439 C CA . GLN A 1 176 ? 0.339 -5.676 20.197 1.00 88.44 176 GLN A CA 1
ATOM 1440 C C . GLN A 1 176 ? 0.485 -4.331 19.494 1.00 88.44 176 GLN A C 1
ATOM 1442 O O . GLN A 1 176 ? -0.499 -3.646 19.206 1.00 88.44 176 GLN A O 1
ATOM 1447 N N . SER A 1 177 ? 1.735 -3.925 19.297 1.00 94.56 177 SER A N 1
ATOM 1448 C CA . SER A 1 177 ? 2.098 -2.594 18.832 1.00 94.56 177 SER A CA 1
ATOM 1449 C C . SER A 1 177 ? 2.991 -2.706 17.608 1.00 94.56 177 SER A C 1
ATOM 1451 O O . SER A 1 177 ? 3.929 -3.498 17.607 1.00 94.56 177 SER A O 1
ATOM 1453 N N . HIS A 1 178 ? 2.721 -1.880 16.601 1.00 96.69 178 HIS A N 1
ATOM 1454 C CA . HIS A 1 178 ? 3.450 -1.862 15.339 1.00 96.69 178 HIS A CA 1
ATOM 1455 C C . HIS A 1 178 ? 3.874 -0.447 14.965 1.00 96.69 178 HIS A C 1
ATOM 1457 O O . HIS A 1 178 ? 3.087 0.502 15.045 1.00 96.69 178 HIS A O 1
ATOM 1463 N N . TYR A 1 179 ? 5.103 -0.302 14.488 1.00 97.75 179 TYR A N 1
ATOM 1464 C CA . TYR A 1 179 ? 5.584 0.937 13.898 1.00 97.75 179 TYR A CA 1
ATOM 1465 C C . TYR A 1 179 ? 4.955 1.144 12.518 1.00 97.75 179 TYR A C 1
ATOM 1467 O O . TYR A 1 179 ? 5.232 0.428 11.553 1.00 97.75 179 TYR A O 1
ATOM 1475 N N . MET A 1 180 ? 4.104 2.158 12.390 1.00 97.56 180 MET A N 1
ATOM 1476 C CA . MET A 1 180 ? 3.369 2.454 11.162 1.00 97.56 180 MET A CA 1
ATOM 1477 C C . MET A 1 180 ? 3.620 3.885 10.708 1.00 97.56 180 MET A C 1
ATOM 1479 O O . MET A 1 180 ? 3.715 4.789 11.533 1.00 97.56 180 MET A O 1
ATOM 1483 N N . CYS A 1 181 ? 3.699 4.114 9.393 1.00 98.12 181 CYS A N 1
ATOM 1484 C CA . CYS A 1 181 ? 3.766 5.468 8.842 1.00 98.12 181 CYS A CA 1
ATOM 1485 C C . CYS A 1 181 ? 2.645 6.339 9.415 1.00 98.12 181 CYS A C 1
ATOM 1487 O O . CYS A 1 181 ? 1.524 5.861 9.577 1.00 98.12 181 CYS A O 1
ATOM 1489 N N . GLN A 1 182 ? 2.919 7.619 9.632 1.00 96.06 182 GLN A N 1
ATOM 1490 C CA . GLN A 1 182 ? 1.899 8.596 10.019 1.00 96.06 182 GLN A CA 1
ATOM 1491 C C . GLN A 1 182 ? 0.989 8.910 8.819 1.00 96.06 182 GLN A C 1
ATOM 1493 O O . GLN A 1 182 ? -0.228 8.769 8.884 1.00 96.06 182 GLN A O 1
ATOM 1498 N N . ASP A 1 183 ? 1.584 9.206 7.664 1.00 95.31 183 ASP A N 1
ATOM 1499 C CA . ASP A 1 183 ? 0.862 9.526 6.429 1.00 95.31 183 ASP A CA 1
ATOM 1500 C C . ASP A 1 183 ? 0.262 8.258 5.783 1.00 95.31 183 ASP A C 1
ATOM 1502 O O . ASP A 1 183 ? 0.950 7.247 5.587 1.00 95.31 183 ASP A O 1
ATOM 1506 N N . ASN A 1 184 ? -1.049 8.270 5.511 1.00 93.19 184 ASN A N 1
ATOM 1507 C CA . ASN A 1 184 ? -1.766 7.169 4.856 1.00 93.19 184 ASN A CA 1
ATOM 1508 C C . ASN A 1 184 ? -1.337 6.977 3.399 1.00 93.19 184 ASN A C 1
ATOM 1510 O O . ASN A 1 184 ? -1.048 5.857 2.972 1.00 93.19 184 ASN A O 1
ATOM 1514 N N . MET A 1 185 ? -1.276 8.069 2.644 1.00 95.12 185 MET A N 1
ATOM 1515 C CA . MET A 1 185 ? -0.975 8.043 1.220 1.00 95.12 185 MET A CA 1
ATOM 1516 C C . MET A 1 185 ? 0.480 7.670 0.985 1.00 95.12 185 MET A C 1
ATOM 1518 O O . MET A 1 185 ? 0.762 6.825 0.139 1.00 95.12 185 MET A O 1
ATOM 1522 N N . LYS A 1 186 ? 1.405 8.218 1.778 1.00 96.44 186 LYS A N 1
ATOM 1523 C CA . LYS A 1 186 ? 2.825 7.874 1.671 1.00 96.44 186 LYS A CA 1
ATOM 1524 C C . LYS A 1 186 ? 3.070 6.388 1.929 1.00 96.44 186 LYS A C 1
ATOM 1526 O O . LYS A 1 186 ? 3.815 5.749 1.190 1.00 96.44 186 LYS A O 1
ATOM 1531 N N . CYS A 1 187 ? 2.411 5.822 2.942 1.00 97.75 187 CYS A N 1
ATOM 1532 C CA . CYS A 1 187 ? 2.531 4.397 3.241 1.00 97.75 187 CYS A CA 1
ATOM 1533 C C . CYS A 1 187 ? 1.989 3.533 2.099 1.00 97.75 187 CYS A C 1
ATOM 1535 O O . CYS A 1 187 ? 2.673 2.614 1.658 1.00 97.75 187 CYS A O 1
ATOM 1537 N N . ASN A 1 188 ? 0.808 3.877 1.574 1.00 97.62 188 ASN A N 1
ATOM 1538 C CA . ASN A 1 188 ? 0.203 3.179 0.443 1.00 97.62 188 ASN A CA 1
ATOM 1539 C C . ASN A 1 188 ? 1.061 3.256 -0.827 1.00 97.62 188 ASN A C 1
ATOM 1541 O O . ASN A 1 188 ? 1.237 2.240 -1.486 1.00 97.62 188 ASN A O 1
ATOM 1545 N N . GLN A 1 189 ? 1.661 4.408 -1.137 1.00 96.69 189 GLN A N 1
ATOM 1546 C CA . GLN A 1 189 ? 2.580 4.568 -2.276 1.00 96.69 189 GLN A CA 1
ATOM 1547 C C . GLN A 1 189 ? 3.858 3.729 -2.139 1.00 96.69 189 GLN A C 1
ATOM 1549 O O . GLN A 1 189 ? 4.429 3.300 -3.141 1.00 96.69 189 GLN A O 1
ATOM 1554 N N . ASN A 1 190 ? 4.315 3.514 -0.905 1.00 97.69 190 ASN A N 1
ATOM 1555 C CA . ASN A 1 190 ? 5.493 2.713 -0.590 1.00 97.69 190 ASN A CA 1
ATOM 1556 C C . ASN A 1 190 ? 5.199 1.203 -0.534 1.00 97.69 190 ASN A C 1
ATOM 1558 O O . ASN A 1 190 ? 6.136 0.404 -0.506 1.00 97.69 190 ASN A O 1
ATOM 1562 N N . LEU A 1 191 ? 3.926 0.805 -0.480 1.00 97.69 191 LEU A N 1
ATOM 1563 C CA . LEU A 1 191 ? 3.514 -0.575 -0.258 1.00 97.69 191 LEU A CA 1
ATOM 1564 C C . LEU A 1 191 ? 3.708 -1.422 -1.521 1.00 97.69 191 LEU A C 1
ATOM 1566 O O . LEU A 1 191 ? 3.051 -1.194 -2.535 1.00 97.69 191 LEU A O 1
ATOM 1570 N N . THR A 1 192 ? 4.589 -2.419 -1.444 1.00 96.62 192 THR A N 1
ATOM 1571 C CA . THR A 1 192 ? 4.936 -3.333 -2.551 1.00 96.62 192 THR A CA 1
ATOM 1572 C C . THR A 1 192 ? 4.567 -4.795 -2.285 1.00 96.62 192 THR A C 1
ATOM 1574 O O . THR A 1 192 ? 4.713 -5.637 -3.166 1.00 96.62 192 THR A O 1
ATOM 1577 N N . SER A 1 193 ? 4.071 -5.104 -1.089 1.00 95.31 193 SER A N 1
ATOM 1578 C CA . SER A 1 193 ? 3.471 -6.387 -0.714 1.00 95.31 193 SER A CA 1
ATOM 1579 C C . SER A 1 193 ? 2.397 -6.140 0.346 1.00 95.31 193 SER A C 1
ATOM 1581 O O . SER A 1 193 ? 2.462 -5.143 1.066 1.00 95.31 193 SER A O 1
ATOM 1583 N N . LEU A 1 194 ? 1.419 -7.040 0.445 1.00 94.94 194 LEU A N 1
ATOM 1584 C CA . LEU A 1 194 ? 0.422 -7.028 1.513 1.00 94.94 194 LEU A CA 1
ATOM 1585 C C . LEU A 1 194 ? 0.820 -7.906 2.705 1.00 94.94 194 LEU A C 1
ATOM 1587 O O . LEU A 1 194 ? 0.188 -7.793 3.746 1.00 94.94 194 LEU A O 1
ATOM 1591 N N . ASP A 1 195 ? 1.882 -8.712 2.607 1.00 94.94 195 ASP A N 1
ATOM 1592 C CA . ASP A 1 195 ? 2.197 -9.757 3.596 1.00 94.94 195 ASP A CA 1
ATOM 1593 C C . ASP A 1 195 ? 2.361 -9.215 5.023 1.00 94.94 195 ASP A C 1
ATOM 1595 O O . ASP A 1 195 ? 1.863 -9.803 5.981 1.00 94.94 195 ASP A O 1
ATOM 1599 N N . SER A 1 196 ? 3.060 -8.087 5.191 1.00 95.69 196 SER A N 1
ATOM 1600 C CA . SER A 1 196 ? 3.203 -7.448 6.505 1.00 95.69 196 SER A CA 1
ATOM 1601 C C . SER A 1 196 ? 1.867 -6.934 7.035 1.00 95.69 196 SER A C 1
ATOM 1603 O O . SER A 1 196 ? 1.552 -7.154 8.200 1.00 95.69 196 SER A O 1
ATOM 1605 N N . LEU A 1 197 ? 1.076 -6.272 6.185 1.00 95.56 197 LEU A N 1
ATOM 1606 C CA . LEU A 1 197 ? -0.234 -5.746 6.566 1.00 95.56 197 LEU A CA 1
ATOM 1607 C C . LEU A 1 197 ? -1.189 -6.881 6.948 1.00 95.56 197 LEU A C 1
ATOM 1609 O O . LEU A 1 197 ? -1.831 -6.814 7.988 1.00 95.56 197 LEU A O 1
ATOM 1613 N N . HIS A 1 198 ? -1.253 -7.930 6.130 1.00 94.94 198 HIS A N 1
ATOM 1614 C CA . HIS A 1 198 ? -2.077 -9.107 6.380 1.00 94.94 198 HIS A CA 1
ATOM 1615 C C . HIS A 1 198 ? -1.665 -9.801 7.665 1.00 94.94 198 HIS A C 1
ATOM 1617 O O . HIS A 1 198 ? -2.531 -10.041 8.490 1.00 94.94 198 HIS A O 1
ATOM 1623 N N . ARG A 1 199 ? -0.367 -10.000 7.911 1.00 93.69 199 ARG A N 1
ATOM 1624 C CA . ARG A 1 199 ? 0.123 -10.570 9.174 1.00 93.69 199 ARG A CA 1
ATOM 1625 C C . ARG A 1 199 ? -0.315 -9.757 10.391 1.00 93.69 199 ARG A C 1
ATOM 1627 O O . ARG A 1 199 ? -0.764 -10.341 11.370 1.00 93.69 199 ARG A O 1
ATOM 1634 N N . ILE A 1 200 ? -0.211 -8.428 10.305 1.00 92.56 200 ILE A N 1
ATOM 1635 C CA . ILE A 1 200 ? -0.678 -7.503 11.347 1.00 92.56 200 ILE A CA 1
ATOM 1636 C C . ILE A 1 200 ? -2.198 -7.592 11.525 1.00 92.56 200 ILE A C 1
ATOM 1638 O O . ILE A 1 200 ? -2.682 -7.353 12.613 1.00 92.56 200 ILE A O 1
ATOM 1642 N N . ILE A 1 201 ? -2.991 -7.942 10.518 1.00 90.50 201 ILE A N 1
ATOM 1643 C CA . ILE A 1 201 ? -4.448 -8.083 10.684 1.00 90.50 201 ILE A CA 1
ATOM 1644 C C . ILE A 1 201 ? -4.802 -9.481 11.216 1.00 90.50 201 ILE A C 1
ATOM 1646 O O . ILE A 1 201 ? -5.584 -9.606 12.160 1.00 90.50 201 ILE A O 1
ATOM 1650 N N . THR A 1 202 ? -4.210 -10.538 10.660 1.00 87.31 202 THR A N 1
ATOM 1651 C CA . THR A 1 202 ? -4.539 -11.932 10.992 1.00 87.31 202 THR A CA 1
ATOM 1652 C C . THR A 1 202 ? -4.143 -12.307 12.409 1.00 87.31 202 THR A C 1
ATOM 1654 O O . THR A 1 202 ? -4.850 -13.076 13.042 1.00 87.31 202 THR A O 1
ATOM 1657 N N . SER A 1 203 ? -3.058 -11.750 12.959 1.00 76.25 203 SER A N 1
ATOM 1658 C CA . SER A 1 203 ? -2.696 -12.032 14.356 1.00 76.25 203 SER A CA 1
ATOM 1659 C C . SER A 1 203 ? -3.644 -11.395 15.384 1.00 76.25 203 SER A C 1
ATOM 1661 O O . SER A 1 203 ? -3.429 -11.583 16.576 1.00 76.25 203 SER A O 1
ATOM 1663 N N . HIS A 1 204 ? -4.667 -10.650 14.941 1.00 66.44 204 HIS A N 1
ATOM 1664 C CA . HIS A 1 204 ? -5.573 -9.875 15.800 1.00 66.44 204 HIS A CA 1
ATOM 1665 C C . HIS A 1 204 ? -7.055 -10.032 15.437 1.00 66.44 204 HIS A C 1
ATOM 1667 O O . HIS A 1 204 ? -7.914 -9.403 16.053 1.00 66.44 204 HIS A O 1
ATOM 1673 N N . THR A 1 205 ? -7.367 -10.839 14.426 1.00 60.31 205 THR A N 1
ATOM 1674 C CA . THR A 1 205 ? -8.739 -11.208 14.083 1.00 60.31 205 THR A CA 1
ATOM 1675 C C . THR A 1 205 ? -8.965 -12.622 14.601 1.00 60.31 205 THR A C 1
ATOM 1677 O O . THR A 1 205 ? -8.341 -13.563 14.124 1.00 60.31 205 THR A O 1
ATOM 1680 N N . ASP A 1 206 ? -9.807 -12.769 15.630 1.00 48.84 206 ASP A N 1
ATOM 1681 C CA . ASP A 1 206 ? -10.198 -14.078 16.159 1.00 48.84 206 ASP A CA 1
ATOM 1682 C C . ASP A 1 206 ? -10.652 -14.988 15.006 1.00 48.84 206 ASP A C 1
ATOM 1684 O O . ASP A 1 206 ? -11.575 -14.640 14.261 1.00 48.84 206 ASP A O 1
ATOM 1688 N N . GLU A 1 207 ? -10.105 -16.206 14.937 1.00 41.09 207 GLU A N 1
ATOM 1689 C CA . GLU A 1 207 ? -10.557 -17.300 14.053 1.00 41.09 207 GLU A CA 1
ATOM 1690 C C . GLU A 1 207 ? -12.064 -17.625 14.212 1.00 41.09 207 GLU A C 1
ATOM 1692 O O . GLU A 1 207 ? -12.632 -18.417 13.465 1.00 41.09 207 GLU A O 1
ATOM 1697 N N . LYS A 1 208 ? -12.752 -17.003 15.178 1.00 36.38 208 LYS A N 1
ATOM 1698 C CA . LYS A 1 208 ? -14.176 -17.192 15.475 1.00 36.38 208 LYS A CA 1
ATOM 1699 C C . LYS A 1 208 ? -15.133 -16.208 14.792 1.00 36.38 208 LYS A C 1
ATOM 1701 O O . LYS A 1 208 ? -16.341 -16.351 14.974 1.00 36.38 208 LYS A O 1
ATOM 1706 N N . LYS A 1 209 ? -14.658 -15.262 13.970 1.00 38.28 209 LYS A N 1
ATOM 1707 C CA . LYS A 1 209 ? -15.532 -14.404 13.133 1.00 38.28 209 LYS A CA 1
ATOM 1708 C C . LYS A 1 209 ? -15.594 -14.792 11.647 1.00 38.28 209 LYS A C 1
ATOM 1710 O O . LYS A 1 209 ? -16.181 -14.061 10.860 1.00 38.28 209 LYS A O 1
ATOM 1715 N N . THR A 1 210 ? -15.126 -15.985 11.267 1.00 33.50 210 THR A N 1
ATOM 1716 C CA . THR A 1 210 ? -15.351 -16.561 9.918 1.00 33.50 210 THR A CA 1
ATOM 1717 C C . THR A 1 210 ? -16.806 -17.018 9.683 1.00 33.50 210 THR A C 1
ATOM 1719 O O . THR A 1 210 ? -17.164 -17.477 8.604 1.00 33.50 210 THR A O 1
ATOM 1722 N N . THR A 1 211 ? -17.699 -16.834 10.658 1.00 30.86 211 THR A N 1
ATOM 1723 C CA . THR A 1 211 ? -19.156 -16.966 10.484 1.00 30.86 211 THR A CA 1
ATOM 1724 C C . THR A 1 211 ? -19.843 -15.604 10.543 1.00 30.86 211 THR A C 1
ATOM 1726 O O . THR A 1 211 ? -20.664 -15.349 11.417 1.00 30.86 211 THR A O 1
ATOM 1729 N N . MET A 1 212 ? -19.538 -14.716 9.599 1.00 31.61 212 MET A N 1
ATOM 1730 C CA . MET A 1 212 ? -20.440 -13.616 9.246 1.00 31.61 212 MET A CA 1
ATOM 1731 C C . MET A 1 212 ? -20.638 -13.588 7.732 1.00 31.61 212 MET A C 1
ATOM 1733 O O . MET A 1 212 ? -19.948 -12.907 6.993 1.00 31.61 212 MET A O 1
ATOM 1737 N N . THR A 1 213 ? -21.632 -14.375 7.324 1.00 27.16 213 THR A N 1
ATOM 1738 C CA . THR A 1 213 ? -22.513 -14.124 6.182 1.00 27.16 213 THR A CA 1
ATOM 1739 C C . THR A 1 213 ? -21.826 -13.908 4.833 1.00 27.16 213 THR A C 1
ATOM 1741 O O . THR A 1 213 ? -21.552 -12.787 4.418 1.00 27.16 213 THR A O 1
ATOM 1744 N N . LEU A 1 214 ? -21.727 -15.008 4.079 1.00 27.44 214 LEU A N 1
ATOM 1745 C CA . LEU A 1 214 ? -21.800 -15.015 2.617 1.00 27.44 214 LEU A CA 1
ATOM 1746 C C . LEU A 1 214 ? -22.998 -14.168 2.146 1.00 27.44 214 LEU A C 1
ATOM 1748 O O . LEU A 1 214 ? -24.089 -14.693 1.919 1.00 27.44 214 LEU A O 1
ATOM 1752 N N . VAL A 1 215 ? -22.813 -12.862 1.971 1.00 25.62 215 VAL A N 1
ATOM 1753 C CA . VAL A 1 215 ? -23.674 -12.069 1.095 1.00 25.62 215 VAL A CA 1
ATOM 1754 C C . VAL A 1 215 ? -23.057 -12.175 -0.291 1.00 25.62 215 VAL A C 1
ATOM 1756 O O . VAL A 1 215 ? -22.163 -11.420 -0.663 1.00 25.62 215 VAL A O 1
ATOM 1759 N N . LYS A 1 216 ? -23.510 -13.186 -1.038 1.00 24.41 216 LYS A N 1
ATOM 1760 C CA . LYS A 1 216 ? -23.287 -13.261 -2.482 1.00 24.41 216 LYS A CA 1
ATOM 1761 C C . LYS A 1 216 ? -23.911 -12.022 -3.130 1.00 24.41 216 LYS A C 1
ATOM 1763 O O . LYS A 1 216 ? -25.107 -11.793 -2.955 1.00 24.41 216 LYS A O 1
ATOM 1768 N N . PHE A 1 217 ? -23.113 -11.293 -3.900 1.00 31.58 217 PHE A N 1
ATOM 1769 C CA . PHE A 1 217 ? -23.591 -10.471 -5.010 1.00 31.58 217 PHE A CA 1
ATOM 1770 C C . PHE A 1 217 ? -23.184 -11.143 -6.319 1.00 31.58 217 PHE A C 1
ATOM 1772 O O . PHE A 1 217 ? -22.054 -11.684 -6.369 1.00 31.58 217 PHE A O 1
#

pLDDT: mean 87.21, std 14.88, range [24.41, 98.38]

Radius of gyration: 19.51 Å; chains: 1; bounding box: 50×31×52 Å

Foldseek 3Di:
DAADAELLLLLLLLVLLVVLQVCLVVVDDPVVSVVSVVVSLVVNCVSPVPDDPVRSVLC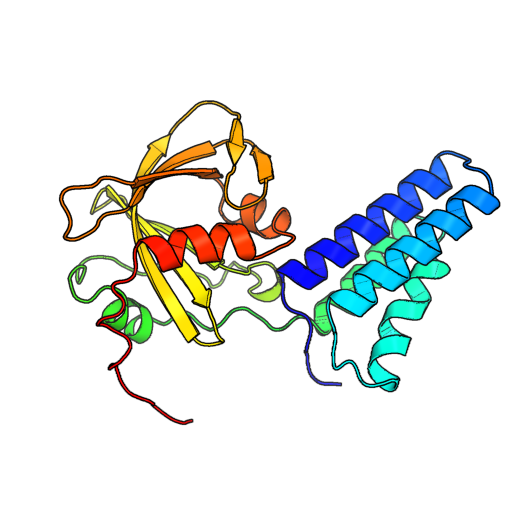VVSSVDHHPVSSVVSSVVSLNNQDFADDDDPVNVCVQCVVCVVDDDPDCVPPRSSLAQKDWDADPVVQKIKIWGADPNDIHIWMFHWAFDQFDQFQQLRDTARWTWGWTDAPDPDTDITTHHPDRSVSSSSRNDRVSVVVVRVVRDPPVPPPDDDPDD